Protein AF-A0A923L0L1-F1 (afdb_monomer_lite)

Radius of gyration: 36.41 Å; chains: 1; bounding box: 102×71×125 Å

Foldseek 3Di:
DPPVVVVVVVVVVVVVVVVVVVVVVVVVVVVVVVVVVVVVVVVVVVVVVVPCVVVQVVVLLLCFLLLQQVFDWDQFPVRGDLVSLLSSLVVLLVPVHDQVPFDADPVRFTWAAPVSSLVSSCSAANNPDDRDDAWDDDPNWTFHQDPVRNTTGTHPPDDRGQFGWGFPDWDDDPFKIKTKTFTWGQQDDQDPVRHRDRDTDFRPFIKIFMWGDDPPDTHTTTIGGDPDDGPPVPDPPDDDDPPDDPPPPVVVVVVVVVVVVVPPDDDDDDDDDDDDDD

Secondary structure (DSSP, 8-state):
--HHHHHHHHHHHHHHHHHHHHHHHHHHHHHHHHHHHHHHHHHHHHHHHS-THHHHHHHHHHHHHHHTT-PPPBSSGGGS-HHHHHHHHHHHHHHHS-GGGS-B-TT--EEEEHHHHHHHHHHHH-TT-------EEETTEEEEEETTTTEEEE-------S-EEEEEEEEE-SSEEEEEEEEEPP---B-TTSPBP-PPPPPSEEEEEEEEEETTEEEEEEEEE-S------TTS-SS-PPP-----HHHHHHHHHHHHHHHS--------PPP---

Organism: NCBI:txid2763016

pLDDT: mean 77.23, std 18.91, range [32.97, 96.38]

Structure (mmCIF, N/CA/C/O backbone):
data_AF-A0A923L0L1-F1
#
_entry.id   AF-A0A923L0L1-F1
#
loop_
_atom_site.group_PDB
_atom_site.id
_atom_site.type_symbol
_atom_site.label_atom_id
_atom_site.label_alt_id
_atom_site.label_comp_id
_atom_site.label_asym_id
_atom_site.label_entity_id
_atom_site.label_seq_id
_atom_site.pdbx_PDB_ins_code
_atom_site.Cartn_x
_atom_site.Cartn_y
_atom_site.Cartn_z
_atom_site.occupancy
_atom_site.B_iso_or_equiv
_atom_site.auth_seq_id
_atom_site.auth_comp_id
_atom_site.auth_asym_id
_atom_site.auth_atom_id
_atom_site.pdbx_PDB_model_num
ATOM 1 N N . MET A 1 1 ? -32.810 -24.878 86.919 1.00 53.81 1 MET A N 1
ATOM 2 C CA . MET A 1 1 ? -31.993 -24.683 85.691 1.00 53.81 1 MET A CA 1
ATOM 3 C C . MET A 1 1 ? -32.791 -24.137 84.483 1.00 53.81 1 MET A C 1
ATOM 5 O O . MET A 1 1 ? -32.445 -24.435 83.345 1.00 53.81 1 MET A O 1
ATOM 9 N N . ALA A 1 2 ? -33.827 -23.307 84.675 1.00 55.19 2 ALA A N 1
ATOM 10 C CA . ALA A 1 2 ? -34.680 -22.835 83.567 1.00 55.19 2 ALA A CA 1
ATOM 11 C C . ALA A 1 2 ? -34.199 -21.515 82.919 1.00 55.19 2 ALA A C 1
ATOM 13 O O . ALA A 1 2 ? -34.364 -21.315 81.720 1.00 55.19 2 ALA A O 1
ATOM 14 N N . TYR A 1 3 ? -33.506 -20.659 83.677 1.00 51.34 3 TYR A N 1
ATOM 15 C CA . TYR A 1 3 ? -33.126 -19.306 83.241 1.00 51.34 3 TYR A CA 1
ATOM 16 C C . TYR A 1 3 ? -32.032 -19.269 82.145 1.00 51.34 3 TYR A C 1
ATOM 18 O O . TYR A 1 3 ? -32.001 -18.384 81.295 1.00 51.34 3 TYR A O 1
ATOM 26 N N . LYS A 1 4 ? -31.152 -20.283 82.089 1.00 53.09 4 LYS A N 1
ATOM 27 C CA . LYS A 1 4 ? -30.090 -20.403 81.062 1.00 53.09 4 LYS A CA 1
ATOM 28 C C . LYS A 1 4 ? -30.575 -20.949 79.708 1.00 53.09 4 LYS A C 1
ATOM 30 O O . LYS A 1 4 ? -29.833 -20.860 78.733 1.00 53.09 4 LYS A O 1
ATOM 35 N N . ARG A 1 5 ? -31.776 -21.545 79.631 1.00 52.97 5 ARG A N 1
ATOM 36 C CA . ARG A 1 5 ? -32.326 -22.090 78.372 1.00 52.97 5 ARG A CA 1
ATOM 37 C C . ARG A 1 5 ? -32.999 -21.006 77.525 1.00 52.97 5 ARG A C 1
ATOM 39 O O . ARG A 1 5 ? -32.753 -20.966 76.322 1.00 52.97 5 ARG A O 1
ATOM 46 N N . GLN A 1 6 ? -33.713 -20.069 78.153 1.00 53.16 6 GLN A N 1
ATOM 47 C CA . GLN A 1 6 ? -34.378 -18.967 77.442 1.00 53.16 6 GLN A CA 1
ATOM 48 C C . GLN A 1 6 ? -33.389 -18.059 76.685 1.00 53.16 6 GLN A C 1
ATOM 50 O O . GLN A 1 6 ? -33.630 -17.697 75.536 1.00 53.16 6 GLN A O 1
ATOM 55 N N . THR A 1 7 ? -32.205 -17.804 77.250 1.00 59.97 7 THR A N 1
ATOM 56 C CA . THR A 1 7 ? -31.154 -17.000 76.595 1.00 59.97 7 THR A CA 1
ATOM 57 C C . THR A 1 7 ? -30.467 -17.697 75.412 1.00 59.97 7 THR A C 1
ATOM 59 O O . THR A 1 7 ? -29.896 -17.020 74.554 1.00 59.97 7 THR A O 1
ATOM 62 N N . LYS A 1 8 ? -30.500 -19.036 75.324 1.00 59.69 8 LYS A N 1
ATOM 63 C CA . LYS A 1 8 ? -29.995 -19.784 74.155 1.00 59.69 8 LYS A CA 1
ATOM 64 C C . LYS A 1 8 ? -31.009 -19.791 73.009 1.00 59.69 8 LYS A C 1
ATOM 66 O O . LYS A 1 8 ? -30.617 -19.551 71.868 1.00 59.69 8 LYS A O 1
ATOM 71 N N . GLU A 1 9 ? -32.292 -19.988 73.305 1.00 60.91 9 GLU A N 1
ATOM 72 C CA . GLU A 1 9 ? -33.358 -19.986 72.292 1.00 60.91 9 GLU A CA 1
ATOM 73 C C . GLU A 1 9 ? -33.567 -18.604 71.650 1.00 60.91 9 GLU A C 1
ATOM 75 O O . GLU A 1 9 ? -33.742 -18.509 70.432 1.00 60.91 9 GLU A O 1
ATOM 80 N N . GLU A 1 10 ? -33.462 -17.512 72.415 1.00 61.06 10 GLU A N 1
ATOM 81 C CA . GLU A 1 10 ? -33.483 -16.152 71.852 1.00 61.06 10 GLU A CA 1
ATOM 82 C C . GLU A 1 10 ? -32.273 -15.868 70.952 1.00 61.06 10 GLU A C 1
ATOM 84 O O . GLU A 1 10 ? -32.424 -15.310 69.860 1.00 61.06 10 GLU A O 1
ATOM 89 N N . LYS A 1 11 ? -31.071 -16.307 71.357 1.00 58.91 11 LYS A N 1
ATOM 90 C CA . LYS A 1 11 ? -29.849 -16.169 70.546 1.00 58.91 11 LYS A CA 1
ATOM 91 C C . LYS A 1 11 ? -29.932 -16.952 69.236 1.00 58.91 11 LYS A C 1
ATOM 93 O O . LYS A 1 11 ? -29.429 -16.476 68.218 1.00 58.91 11 LYS A O 1
ATOM 98 N N . GLU A 1 12 ? -30.589 -18.109 69.217 1.00 64.06 12 GLU A N 1
ATOM 99 C CA . GLU A 1 12 ? -30.813 -18.885 67.993 1.00 64.06 12 GLU A CA 1
ATOM 100 C C . GLU A 1 12 ? -31.851 -18.254 67.059 1.00 64.06 12 GLU A C 1
ATOM 102 O O . GLU A 1 12 ? -31.639 -18.222 65.844 1.00 64.06 12 GLU A O 1
ATOM 107 N N . ARG A 1 13 ? -32.940 -17.688 67.595 1.00 62.12 13 ARG A N 1
ATOM 108 C CA . ARG A 1 13 ? -33.930 -16.938 66.800 1.00 62.12 13 ARG A CA 1
ATOM 109 C C . ARG A 1 13 ? -33.321 -15.671 66.191 1.00 62.12 13 ARG A C 1
ATOM 111 O O . ARG A 1 13 ? -33.516 -15.407 65.001 1.00 62.12 13 ARG A O 1
ATOM 118 N N . MET A 1 14 ? -32.510 -14.942 66.960 1.00 62.44 14 MET A N 1
ATOM 119 C CA . MET A 1 14 ? -31.739 -13.785 66.484 1.00 62.44 14 MET A CA 1
ATOM 120 C C . MET A 1 14 ? -30.681 -14.176 65.442 1.00 62.44 14 MET A C 1
ATOM 122 O O . MET A 1 14 ? -30.552 -13.497 64.422 1.00 62.44 14 MET A O 1
ATOM 126 N N . ARG A 1 15 ? -29.973 -15.304 65.621 1.00 63.75 15 ARG A N 1
ATOM 127 C CA . ARG A 1 15 ? -29.029 -15.843 64.619 1.00 63.75 15 ARG A CA 1
ATOM 128 C C . ARG A 1 15 ? -29.711 -16.199 63.302 1.00 63.75 15 ARG A C 1
ATOM 130 O O . ARG A 1 15 ? -29.133 -15.942 62.251 1.00 63.75 15 ARG A O 1
ATOM 137 N N . ARG A 1 16 ? -30.929 -16.755 63.329 1.00 68.44 16 ARG A N 1
ATOM 138 C CA . ARG A 1 16 ? -31.699 -17.066 62.108 1.00 68.44 16 ARG A CA 1
ATOM 139 C C . ARG A 1 16 ? -32.134 -15.797 61.368 1.00 68.44 16 ARG A C 1
ATOM 141 O O . ARG A 1 16 ? -32.053 -15.768 60.144 1.00 68.44 16 ARG A O 1
ATOM 148 N N . ARG A 1 17 ? -32.522 -14.735 62.086 1.00 70.38 17 ARG A N 1
ATOM 149 C CA . ARG A 1 17 ? -32.841 -13.421 61.488 1.00 70.38 17 ARG A CA 1
ATOM 150 C C . ARG A 1 17 ? -31.601 -12.738 60.900 1.00 70.38 17 ARG A C 1
ATOM 152 O O . ARG A 1 17 ? -31.634 -12.346 59.739 1.00 70.38 17 ARG A O 1
ATOM 159 N N . ARG A 1 18 ? -30.482 -12.704 61.636 1.00 69.06 18 ARG A N 1
ATOM 160 C CA . ARG A 1 18 ? -29.198 -12.171 61.136 1.00 69.06 18 ARG A CA 1
ATOM 161 C C . ARG A 1 18 ? -28.638 -12.967 59.958 1.00 69.06 18 ARG A C 1
ATOM 163 O O . ARG A 1 18 ? -28.111 -12.362 59.035 1.00 69.06 18 ARG A O 1
ATOM 170 N N . ARG A 1 19 ? -28.784 -14.300 59.937 1.00 73.44 19 ARG A N 1
ATOM 171 C CA . ARG A 1 19 ? -28.400 -15.126 58.775 1.00 73.44 19 ARG A CA 1
ATOM 172 C C . ARG A 1 19 ? -29.192 -14.752 57.528 1.00 73.44 19 ARG A C 1
ATOM 174 O O . ARG A 1 19 ? -28.594 -14.642 56.471 1.00 73.44 19 ARG A O 1
ATOM 181 N N . ARG A 1 20 ? -30.505 -14.527 57.647 1.00 80.56 20 ARG A N 1
ATOM 182 C CA . ARG A 1 20 ? -31.347 -14.096 56.516 1.00 80.56 20 ARG A CA 1
ATOM 183 C C . ARG A 1 20 ? -30.972 -12.696 56.020 1.00 80.56 20 ARG A C 1
ATOM 185 O O . ARG A 1 20 ? -30.934 -12.484 54.818 1.00 80.56 20 ARG A O 1
ATOM 192 N N . GLN A 1 21 ? -30.639 -11.778 56.928 1.00 78.12 21 GLN A N 1
ATOM 193 C CA . GLN A 1 21 ? -30.159 -10.436 56.572 1.00 78.12 21 GLN A CA 1
ATOM 194 C C . GLN A 1 21 ? -28.784 -10.468 55.888 1.00 78.12 21 GLN A C 1
ATOM 196 O O . GLN A 1 21 ? -28.589 -9.788 54.888 1.00 78.12 21 GLN A O 1
ATOM 201 N N . LEU A 1 22 ? -27.859 -11.303 56.372 1.00 82.12 22 LEU A N 1
ATOM 202 C CA . LEU A 1 22 ? -26.552 -11.515 55.739 1.00 82.12 22 LEU A CA 1
ATOM 203 C C . LEU A 1 22 ? -26.677 -12.181 54.365 1.00 82.12 22 LEU A C 1
ATOM 205 O O . LEU A 1 22 ? -25.993 -11.774 53.436 1.00 82.12 22 LEU A O 1
ATOM 209 N N . LEU A 1 23 ? -27.569 -13.166 54.225 1.00 84.12 23 LEU A N 1
ATOM 210 C CA . LEU A 1 23 ? -27.860 -13.816 52.943 1.00 84.12 23 LEU A CA 1
ATOM 211 C C . LEU A 1 23 ? -28.462 -12.833 51.930 1.00 84.12 23 LEU A C 1
ATOM 213 O O . LEU A 1 23 ? -28.027 -12.811 50.784 1.00 84.12 23 LEU A O 1
ATOM 217 N N . GLY A 1 24 ? -29.411 -11.992 52.350 1.00 86.50 24 GLY A N 1
ATOM 218 C CA . GLY A 1 24 ? -29.977 -10.948 51.490 1.00 86.50 24 GLY A CA 1
ATOM 219 C C . GLY A 1 24 ? -28.942 -9.895 51.089 1.00 86.50 24 GLY A C 1
ATOM 220 O O . GLY A 1 24 ? -28.852 -9.541 49.919 1.00 86.50 24 GLY A O 1
ATOM 221 N N . GLY A 1 25 ? -28.103 -9.453 52.032 1.00 88.69 25 GLY A N 1
ATOM 222 C CA . GLY A 1 25 ? -27.003 -8.529 51.745 1.00 88.69 25 GLY A CA 1
ATOM 223 C C . GLY A 1 25 ? -25.981 -9.114 50.768 1.00 88.69 25 GLY A C 1
ATOM 224 O O . GLY A 1 25 ? -25.593 -8.442 49.817 1.00 88.69 25 GLY A O 1
ATOM 225 N N . ALA A 1 26 ? -25.604 -10.383 50.948 1.00 87.56 26 ALA A N 1
ATOM 226 C CA . ALA A 1 26 ? -24.712 -11.086 50.029 1.00 87.56 26 ALA A CA 1
ATOM 227 C C . ALA A 1 26 ? -25.309 -11.189 48.618 1.00 87.56 26 ALA A C 1
ATOM 229 O O . ALA A 1 26 ? -24.597 -10.960 47.645 1.00 87.56 26 ALA A O 1
ATOM 230 N N . LEU A 1 27 ? -26.615 -11.463 48.500 1.00 89.38 27 LEU A N 1
ATOM 231 C CA . LEU A 1 27 ? -27.310 -11.495 47.213 1.00 89.38 27 LEU A CA 1
ATOM 232 C C . LEU A 1 27 ? -27.302 -10.123 46.523 1.00 89.38 27 LEU A C 1
ATOM 234 O O . LEU A 1 27 ? -27.004 -10.050 45.335 1.00 89.38 27 LEU A O 1
ATOM 238 N N . CYS A 1 28 ? -27.566 -9.038 47.258 1.00 88.69 28 CYS A N 1
ATOM 239 C CA . CYS A 1 28 ? -27.500 -7.682 46.706 1.00 88.69 28 CYS A CA 1
ATOM 240 C C . CYS A 1 28 ? -26.099 -7.346 46.178 1.00 88.69 28 CYS A C 1
ATOM 242 O O . CYS A 1 28 ? -25.975 -6.811 45.080 1.00 88.69 28 CYS A O 1
ATOM 244 N N . VAL A 1 29 ? -25.043 -7.700 46.918 1.00 92.06 29 VAL A N 1
ATOM 245 C CA . VAL A 1 29 ? -23.655 -7.501 46.465 1.00 92.06 29 VAL A CA 1
ATOM 246 C C . VAL A 1 29 ? -23.372 -8.306 45.195 1.00 92.06 29 VAL A C 1
ATOM 248 O O . VAL A 1 29 ? -22.775 -7.780 44.260 1.00 92.06 29 VAL A O 1
ATOM 251 N N . LEU A 1 30 ? -23.841 -9.553 45.124 1.00 91.75 30 LEU A N 1
ATOM 252 C CA . LEU A 1 30 ? -23.660 -10.419 43.956 1.00 91.75 30 LEU A CA 1
ATOM 253 C C . LEU A 1 30 ? -24.373 -9.857 42.713 1.00 91.75 30 LEU A C 1
ATOM 255 O O . LEU A 1 30 ? -23.796 -9.854 41.629 1.00 91.75 30 LEU A O 1
ATOM 259 N N . ILE A 1 31 ? -25.582 -9.311 42.875 1.00 92.69 31 ILE A N 1
ATOM 260 C CA . ILE A 1 31 ? -26.323 -8.635 41.797 1.00 92.69 31 ILE A CA 1
ATOM 261 C C . ILE A 1 31 ? -25.567 -7.398 41.306 1.00 92.69 31 ILE A C 1
ATOM 263 O O . ILE A 1 31 ? -25.437 -7.205 40.100 1.00 92.69 31 ILE A O 1
ATOM 267 N N . VAL A 1 32 ? -25.035 -6.578 42.218 1.00 93.31 32 VAL A N 1
ATOM 268 C CA . VAL A 1 32 ? -24.260 -5.382 41.852 1.00 93.31 32 VAL A CA 1
ATOM 269 C C . VAL A 1 32 ? -22.986 -5.767 41.101 1.00 93.31 32 VAL A C 1
ATOM 271 O O . VAL A 1 32 ? -22.705 -5.196 40.050 1.00 93.31 32 VAL A O 1
ATOM 274 N N . LEU A 1 33 ? -22.247 -6.772 41.578 1.00 88.69 33 LEU A N 1
ATOM 275 C CA . LEU A 1 33 ? -21.058 -7.282 40.887 1.00 88.69 33 LEU A CA 1
ATOM 276 C C . LEU A 1 33 ? -21.403 -7.850 39.502 1.00 88.69 33 LEU A C 1
ATOM 278 O O . LEU A 1 33 ? -20.692 -7.579 38.535 1.00 88.69 33 LEU A O 1
ATOM 282 N N . GLY A 1 34 ? -22.519 -8.577 39.386 1.00 86.75 34 GLY A N 1
ATOM 283 C CA . GLY A 1 34 ? -23.030 -9.073 38.108 1.00 86.75 34 GLY A CA 1
ATOM 284 C C . GLY A 1 34 ? -23.389 -7.943 37.139 1.00 86.75 34 GLY A C 1
ATOM 285 O O . GLY A 1 34 ? -22.995 -7.985 35.977 1.00 86.75 34 GLY A O 1
ATOM 286 N N . ALA A 1 35 ? -24.062 -6.895 37.619 1.00 87.94 35 ALA A N 1
ATOM 287 C CA . ALA A 1 35 ? -24.420 -5.729 36.815 1.00 87.94 35 ALA A CA 1
ATOM 288 C C . ALA A 1 35 ? -23.182 -4.952 36.335 1.00 87.94 35 ALA A C 1
ATOM 290 O O . ALA A 1 35 ? -23.086 -4.620 35.156 1.00 87.94 35 ALA A O 1
ATOM 291 N N . VAL A 1 36 ? -22.196 -4.721 37.210 1.00 86.25 36 VAL A N 1
ATOM 292 C CA . VAL A 1 36 ? -20.923 -4.069 36.844 1.00 86.25 36 VAL A CA 1
ATOM 293 C C . VAL A 1 36 ? -20.158 -4.902 35.813 1.00 86.25 36 VAL A C 1
ATOM 295 O O . VAL A 1 36 ? -19.604 -4.356 34.856 1.00 86.25 36 VAL A O 1
ATOM 298 N N . SER A 1 37 ? -20.158 -6.229 35.955 1.00 84.69 37 SER A N 1
ATOM 299 C CA . SER A 1 37 ? -19.544 -7.123 34.972 1.00 84.69 37 SER A CA 1
ATOM 300 C C . SER A 1 37 ? -20.260 -7.072 33.619 1.00 84.69 37 SER A C 1
ATOM 302 O O . SER A 1 37 ? -19.590 -7.076 32.590 1.00 84.69 37 SER A O 1
ATOM 304 N N . LEU A 1 38 ? -21.592 -6.978 33.602 1.00 84.81 38 LEU A N 1
ATOM 305 C CA . LEU A 1 38 ? -22.373 -6.879 32.367 1.00 84.81 38 LEU A CA 1
ATOM 306 C C . LEU A 1 38 ? -22.140 -5.543 31.649 1.00 84.81 38 LEU A C 1
ATOM 308 O O . LEU A 1 38 ? -21.948 -5.522 30.437 1.00 84.81 38 LEU A O 1
ATOM 312 N N . ILE A 1 39 ? -22.099 -4.437 32.398 1.00 82.81 39 ILE A N 1
ATOM 313 C CA . ILE A 1 39 ? -21.830 -3.099 31.855 1.00 82.81 39 ILE A CA 1
ATOM 314 C C . ILE A 1 39 ? -20.404 -3.029 31.303 1.00 82.81 39 ILE A C 1
ATOM 316 O O . ILE A 1 39 ? -20.200 -2.589 30.177 1.00 82.81 39 ILE A O 1
ATOM 320 N N . SER A 1 40 ? -19.412 -3.503 32.059 1.00 73.94 40 SER A N 1
ATOM 321 C CA . SER A 1 40 ? -18.014 -3.500 31.606 1.00 73.94 40 SER A CA 1
ATOM 322 C C . SER A 1 40 ? -17.773 -4.427 30.410 1.00 73.94 40 SER A C 1
ATOM 324 O O . SER A 1 40 ? -17.000 -4.075 29.519 1.00 73.94 40 SER A O 1
ATOM 326 N N . ALA A 1 41 ? -18.458 -5.574 30.339 1.00 75.38 41 ALA A N 1
ATOM 327 C CA . ALA A 1 41 ? -18.447 -6.433 29.159 1.00 75.38 41 ALA A CA 1
ATOM 328 C C . ALA A 1 41 ? -19.122 -5.749 27.959 1.00 75.38 41 ALA A C 1
ATOM 330 O O . ALA A 1 41 ? -18.553 -5.754 26.870 1.00 75.38 41 ALA A O 1
ATOM 331 N N . GLY A 1 42 ? -20.272 -5.099 28.168 1.00 70.50 42 GLY A N 1
ATOM 332 C CA . GLY A 1 42 ? -20.975 -4.334 27.139 1.00 70.50 42 GLY A CA 1
ATOM 333 C C . GLY A 1 42 ? -20.104 -3.228 26.544 1.00 70.50 42 GLY A C 1
ATOM 334 O O . GLY A 1 42 ? -19.927 -3.192 25.333 1.00 70.50 42 GLY A O 1
ATOM 335 N N . VAL A 1 43 ? -19.478 -2.403 27.391 1.00 69.94 43 VAL A N 1
ATOM 336 C CA . VAL A 1 43 ? -18.588 -1.304 26.972 1.00 69.94 43 VAL A CA 1
ATOM 337 C C . VAL A 1 43 ? -17.339 -1.814 26.243 1.00 69.94 43 VAL A C 1
ATOM 339 O O . VAL A 1 43 ? -16.913 -1.200 25.270 1.00 69.94 43 VAL A O 1
ATOM 342 N N . ARG A 1 44 ? -16.755 -2.952 26.649 1.00 61.56 44 ARG A N 1
ATOM 343 C CA . ARG A 1 44 ? -15.624 -3.556 25.913 1.00 61.56 44 ARG A CA 1
ATOM 344 C C . ARG A 1 44 ? -16.021 -4.073 24.534 1.00 61.56 44 ARG A C 1
ATOM 346 O O . ARG A 1 44 ? -15.199 -4.028 23.624 1.00 61.56 44 ARG A O 1
ATOM 353 N N . VAL A 1 45 ? -17.239 -4.590 24.382 1.00 63.09 45 VAL A N 1
ATOM 354 C CA . VAL A 1 45 ? -17.741 -5.073 23.088 1.00 63.09 45 VAL A CA 1
ATOM 355 C C . VAL A 1 45 ? -17.994 -3.901 22.145 1.00 63.09 45 VAL A C 1
ATOM 357 O O . VAL A 1 45 ? -17.563 -3.965 20.998 1.00 63.09 45 VAL A O 1
ATOM 360 N N . THR A 1 46 ? -18.600 -2.808 22.620 1.00 59.91 46 THR A N 1
ATOM 361 C CA . THR A 1 46 ? -18.750 -1.595 21.802 1.00 59.91 46 THR A CA 1
ATOM 362 C C . THR A 1 46 ? -17.407 -0.954 21.480 1.00 59.91 46 THR A C 1
ATOM 364 O O . THR A 1 46 ? -17.192 -0.602 20.329 1.00 59.91 46 THR A O 1
ATOM 367 N N . ALA A 1 47 ? -16.470 -0.868 22.429 1.00 57.88 47 ALA A N 1
ATOM 368 C CA . ALA A 1 47 ? -15.134 -0.329 22.163 1.00 57.88 47 ALA A CA 1
ATOM 369 C C . ALA A 1 47 ? -14.372 -1.139 21.098 1.00 57.88 47 ALA A C 1
ATOM 371 O O . ALA A 1 47 ? -13.750 -0.550 20.227 1.00 57.88 47 ALA A O 1
ATOM 372 N N . LYS A 1 48 ? -14.479 -2.476 21.107 1.00 55.25 48 LYS A N 1
ATOM 373 C CA . LYS A 1 48 ? -13.879 -3.333 20.068 1.00 55.25 48 LYS A CA 1
ATOM 374 C C . LYS A 1 48 ? -14.514 -3.183 18.687 1.00 55.25 48 LYS A C 1
ATOM 376 O O . LYS A 1 48 ? -13.849 -3.485 17.707 1.00 55.25 48 LYS A O 1
ATOM 381 N N . LEU A 1 49 ? -15.777 -2.767 18.603 1.00 55.34 49 LEU A N 1
ATOM 382 C CA . LEU A 1 49 ? -16.439 -2.503 17.322 1.00 55.34 49 LEU A CA 1
ATOM 383 C C . LEU A 1 49 ? -16.024 -1.164 16.695 1.00 55.34 49 LEU A C 1
ATOM 385 O O . LEU A 1 49 ? -16.285 -0.964 15.518 1.00 55.34 49 LEU A O 1
ATOM 389 N N . PHE A 1 50 ? -15.426 -0.262 17.477 1.00 56.34 50 PHE A N 1
ATOM 390 C CA . PHE A 1 50 ? -14.903 1.028 17.012 1.00 56.34 50 PHE A CA 1
ATOM 391 C C . PHE A 1 50 ? -13.368 1.069 16.982 1.00 56.34 50 PHE A C 1
ATOM 393 O O . PHE A 1 50 ? -12.788 2.100 16.642 1.00 56.34 50 PHE A O 1
ATOM 400 N N . ASP A 1 51 ? -12.703 -0.027 17.355 1.00 64.50 51 ASP A N 1
ATOM 401 C CA . ASP A 1 51 ? -11.248 -0.143 17.308 1.00 64.50 51 ASP A CA 1
ATOM 402 C C . ASP A 1 51 ? -10.807 -0.572 15.904 1.00 64.50 51 ASP A C 1
ATOM 404 O O . ASP A 1 51 ? -10.321 -1.681 15.678 1.00 64.50 51 ASP A O 1
ATOM 408 N N . ASP A 1 52 ? -11.001 0.337 14.948 1.00 77.06 52 ASP A N 1
ATOM 409 C CA . ASP A 1 52 ? -10.558 0.174 13.560 1.00 77.06 52 ASP A CA 1
ATOM 410 C C . ASP A 1 52 ? -9.029 0.305 13.436 1.00 77.06 52 ASP A C 1
ATOM 412 O O . ASP A 1 52 ? -8.494 0.199 12.338 1.00 77.06 52 ASP A O 1
ATOM 416 N N . THR A 1 53 ? -8.300 0.536 14.536 1.00 80.44 53 THR A N 1
ATOM 417 C CA . THR A 1 53 ? -6.851 0.799 14.543 1.00 80.44 53 THR A CA 1
ATOM 418 C C . THR A 1 53 ? -6.075 -0.292 13.809 1.00 80.44 53 THR A C 1
ATOM 420 O O . THR A 1 53 ? -5.262 0.003 12.942 1.00 80.44 53 THR A O 1
ATOM 423 N N . LYS A 1 54 ? -6.395 -1.564 14.073 1.00 85.50 54 LYS A N 1
ATOM 424 C CA . LYS A 1 54 ? -5.734 -2.693 13.401 1.00 85.50 54 LYS A CA 1
ATOM 425 C C . LYS A 1 54 ? -6.080 -2.793 11.921 1.00 85.50 54 LYS A C 1
ATOM 427 O O . LYS A 1 54 ? -5.232 -3.171 11.125 1.00 85.50 54 LYS A O 1
ATOM 432 N N . GLU A 1 55 ? -7.329 -2.504 11.560 1.00 89.25 55 GLU A N 1
ATOM 433 C CA . GLU A 1 55 ? -7.761 -2.537 10.160 1.00 89.25 55 GLU A CA 1
ATOM 434 C C . GLU A 1 55 ? -7.088 -1.398 9.380 1.00 89.25 55 GLU A C 1
ATOM 436 O O . GLU A 1 55 ? -6.590 -1.608 8.278 1.00 89.25 55 GLU A O 1
ATOM 441 N N . LYS A 1 56 ? -6.980 -0.213 9.989 1.00 91.12 56 LYS A N 1
ATOM 442 C CA . LYS A 1 56 ? -6.241 0.929 9.446 1.00 91.12 56 LYS A CA 1
ATOM 443 C C . LYS A 1 56 ? -4.775 0.598 9.211 1.00 91.12 56 LYS A C 1
ATOM 445 O O . LYS A 1 56 ? -4.333 0.743 8.082 1.00 91.12 56 LYS A O 1
ATOM 450 N N . GLU A 1 57 ? -4.066 0.078 10.213 1.00 91.38 57 GLU A N 1
ATOM 451 C CA . GLU A 1 57 ? -2.657 -0.331 10.079 1.00 91.38 57 GLU A CA 1
ATOM 452 C C . GLU A 1 57 ? -2.458 -1.365 8.956 1.00 91.38 57 GLU A C 1
ATOM 454 O O . GLU A 1 57 ? -1.498 -1.293 8.189 1.00 91.38 57 GLU A O 1
ATOM 459 N N . GLN A 1 58 ? -3.383 -2.325 8.822 1.00 91.06 58 GLN A N 1
ATOM 460 C CA . GLN A 1 58 ? -3.344 -3.309 7.737 1.00 91.06 58 GLN A CA 1
ATOM 461 C C . GLN A 1 58 ? -3.455 -2.649 6.361 1.00 91.06 58 GLN A C 1
ATOM 463 O O . GLN A 1 58 ? -2.689 -2.991 5.461 1.00 91.06 58 GLN A O 1
ATOM 468 N N . TYR A 1 59 ? -4.380 -1.703 6.195 1.00 93.31 59 TYR A N 1
ATOM 469 C CA . TYR A 1 59 ? -4.544 -0.988 4.933 1.00 93.31 59 TYR A CA 1
ATOM 470 C C . TYR A 1 59 ? -3.455 0.054 4.681 1.00 93.31 59 TYR A C 1
ATOM 472 O O . TYR A 1 59 ? -3.106 0.263 3.527 1.00 93.31 59 TYR A O 1
ATOM 480 N N . GLU A 1 60 ? -2.876 0.664 5.715 1.00 93.31 60 GLU A N 1
ATOM 481 C CA . GLU A 1 60 ? -1.682 1.505 5.586 1.00 93.31 60 GLU A CA 1
ATOM 482 C C . GLU A 1 60 ? -0.523 0.684 5.029 1.00 93.31 60 GLU A C 1
ATOM 484 O O . GLU A 1 60 ? 0.098 1.092 4.055 1.00 93.31 60 GLU A O 1
ATOM 489 N N . ARG A 1 61 ? -0.283 -0.517 5.566 1.00 91.75 61 ARG A N 1
ATOM 490 C CA . ARG A 1 61 ? 0.747 -1.411 5.031 1.00 91.75 61 ARG A CA 1
ATOM 491 C C . ARG A 1 61 ? 0.445 -1.847 3.597 1.00 91.75 61 ARG A C 1
ATOM 493 O O . ARG A 1 61 ? 1.338 -1.792 2.762 1.00 91.75 61 ARG A O 1
ATOM 500 N N . LEU A 1 62 ? -0.795 -2.256 3.322 1.00 92.44 62 LEU A N 1
ATOM 501 C CA . LEU A 1 62 ? -1.210 -2.722 1.994 1.00 92.44 62 LEU A CA 1
ATOM 502 C C . LEU A 1 62 ? -1.121 -1.614 0.936 1.00 92.44 62 LEU A C 1
ATOM 504 O O . LEU A 1 62 ? -0.797 -1.886 -0.211 1.00 92.44 62 LEU A O 1
ATOM 508 N N . LEU A 1 63 ? -1.428 -0.368 1.306 1.00 93.81 63 LEU A N 1
ATOM 509 C CA . LEU A 1 63 ? -1.426 0.774 0.392 1.00 93.81 63 LEU A CA 1
ATOM 510 C C . LEU A 1 63 ? -0.078 1.503 0.343 1.00 93.81 63 LEU A C 1
ATOM 512 O O . LEU A 1 63 ? 0.083 2.406 -0.474 1.00 93.81 63 LEU A O 1
ATOM 516 N N . ALA A 1 64 ? 0.904 1.123 1.164 1.00 91.88 64 ALA A N 1
ATOM 517 C CA . ALA A 1 64 ? 2.220 1.758 1.176 1.00 91.88 64 ALA A CA 1
ATOM 518 C C . ALA A 1 64 ? 2.920 1.767 -0.195 1.00 91.88 64 ALA A C 1
ATOM 520 O O . ALA A 1 64 ? 3.376 2.845 -0.589 1.00 91.88 64 ALA A O 1
ATOM 521 N N . PRO A 1 65 ? 2.965 0.657 -0.964 1.00 91.38 65 PRO A N 1
ATOM 522 C CA . PRO A 1 65 ? 3.688 0.646 -2.231 1.00 91.38 65 PRO A CA 1
ATOM 523 C C . PRO A 1 65 ? 3.012 1.472 -3.318 1.00 91.38 65 PRO A C 1
ATOM 525 O O . PRO A 1 65 ? 3.701 1.990 -4.185 1.00 91.38 65 PRO A O 1
ATOM 528 N N . ILE A 1 66 ? 1.684 1.613 -3.282 1.00 92.75 66 ILE A N 1
ATOM 529 C CA . ILE A 1 66 ? 0.967 2.443 -4.253 1.00 92.75 66 ILE A CA 1
ATOM 530 C C . ILE A 1 66 ? 1.020 3.919 -3.851 1.00 92.75 66 ILE A C 1
ATOM 532 O O . ILE A 1 66 ? 1.292 4.767 -4.688 1.00 92.75 66 ILE A O 1
ATOM 536 N N . VAL A 1 67 ? 0.863 4.250 -2.565 1.00 92.50 67 VAL A N 1
ATOM 537 C CA . VAL A 1 67 ? 0.880 5.643 -2.079 1.00 92.50 67 VAL A CA 1
ATOM 538 C C . VAL A 1 67 ? 2.222 6.322 -2.309 1.00 92.50 67 VAL A C 1
ATOM 540 O O . VAL A 1 67 ? 2.261 7.498 -2.667 1.00 92.50 67 VAL A O 1
ATOM 543 N N . MET A 1 68 ? 3.327 5.599 -2.152 1.00 89.38 68 MET A N 1
ATOM 544 C CA . MET A 1 68 ? 4.651 6.182 -2.364 1.00 89.38 68 MET A CA 1
ATOM 545 C C . MET A 1 68 ? 4.935 6.576 -3.821 1.00 89.38 68 MET A C 1
ATOM 547 O O . MET A 1 68 ? 5.829 7.390 -4.044 1.00 89.38 68 MET A O 1
ATOM 551 N N . LEU A 1 69 ? 4.193 6.017 -4.786 1.00 89.88 69 LEU A N 1
ATOM 552 C CA . LEU A 1 69 ? 4.314 6.347 -6.209 1.00 89.88 69 LEU A CA 1
ATOM 553 C C . LEU A 1 69 ? 3.517 7.599 -6.597 1.00 89.88 69 LEU A C 1
ATOM 555 O O . LEU A 1 69 ? 3.667 8.068 -7.719 1.00 89.88 69 LEU A O 1
ATOM 559 N N . ASP A 1 70 ? 2.691 8.125 -5.685 1.00 90.12 70 ASP A N 1
ATOM 560 C CA . ASP A 1 70 ? 1.747 9.223 -5.931 1.00 90.12 70 ASP A CA 1
ATOM 561 C C . ASP A 1 70 ? 0.934 9.056 -7.232 1.00 90.12 70 ASP A C 1
ATOM 563 O O . ASP A 1 70 ? 1.068 9.827 -8.185 1.00 90.12 70 ASP A O 1
ATOM 567 N N . PRO A 1 71 ? 0.117 7.995 -7.312 1.00 91.06 71 PRO A N 1
ATOM 568 C CA . PRO A 1 71 ? -0.593 7.632 -8.525 1.00 91.06 71 PRO A CA 1
ATOM 569 C C . PRO A 1 71 ? -1.674 8.648 -8.898 1.00 91.06 71 PRO A C 1
ATOM 571 O O . PRO A 1 71 ? -2.325 9.256 -8.045 1.00 91.06 71 PRO A O 1
ATOM 574 N N . VAL A 1 72 ? -1.953 8.745 -10.196 1.00 92.12 72 VAL A N 1
ATOM 575 C CA . VAL A 1 72 ? -3.108 9.495 -10.704 1.00 92.12 72 VAL A CA 1
ATOM 576 C C . VAL A 1 72 ? -4.391 8.682 -10.473 1.00 92.12 72 VAL A C 1
ATOM 578 O O . VAL A 1 72 ? -4.380 7.472 -10.699 1.00 92.12 72 VAL A O 1
ATOM 581 N N . PRO A 1 73 ? -5.507 9.305 -10.042 1.00 93.94 73 PRO A N 1
ATOM 582 C CA . PRO A 1 73 ? -6.818 8.657 -9.945 1.00 93.94 73 PRO A CA 1
ATOM 583 C C . PRO A 1 73 ? -7.226 7.868 -11.191 1.00 93.94 73 PRO A C 1
ATOM 585 O O . PRO A 1 73 ? -7.021 8.319 -12.316 1.00 93.94 73 PRO A O 1
ATOM 588 N N . PHE A 1 74 ? -7.867 6.721 -10.975 1.00 95.44 74 PHE A N 1
ATOM 589 C CA . PHE A 1 74 ? -8.348 5.830 -12.028 1.00 95.44 74 PHE A CA 1
ATOM 590 C C . PHE A 1 74 ? -9.683 5.187 -11.636 1.00 95.44 74 PHE A C 1
ATOM 592 O O . PHE A 1 74 ? -9.904 4.822 -10.478 1.00 95.44 74 PHE A O 1
ATOM 599 N N . ASP A 1 75 ? -10.568 5.009 -12.616 1.00 93.94 75 ASP A N 1
ATOM 600 C CA . ASP A 1 75 ? -11.914 4.457 -12.401 1.00 93.94 75 ASP A CA 1
ATOM 601 C C . ASP A 1 75 ? -11.932 2.921 -12.353 1.00 93.94 75 ASP A C 1
ATOM 603 O O . ASP A 1 75 ? -12.859 2.318 -11.811 1.00 93.94 75 ASP A O 1
ATOM 607 N N . SER A 1 76 ? -10.915 2.286 -12.935 1.00 93.69 76 SER A N 1
ATOM 608 C CA . SER A 1 76 ? -10.723 0.835 -12.968 1.00 93.69 76 SER A CA 1
ATOM 609 C C . SER A 1 76 ? -9.243 0.481 -13.149 1.00 93.69 76 SER A C 1
ATOM 611 O O . SER A 1 76 ? -8.473 1.301 -13.655 1.00 93.69 76 SER A O 1
ATOM 613 N N . LEU A 1 77 ? -8.852 -0.748 -12.804 1.00 92.75 77 LEU A N 1
ATOM 614 C CA . LEU A 1 77 ? -7.492 -1.251 -13.048 1.00 92.75 77 LEU A CA 1
ATOM 615 C C . LEU A 1 77 ? -7.114 -1.257 -14.541 1.00 92.75 77 LEU A C 1
ATOM 617 O O . LEU A 1 77 ? -5.961 -1.023 -14.878 1.00 92.75 77 LEU A O 1
ATOM 621 N N . GLU A 1 78 ? -8.084 -1.451 -15.440 1.00 91.62 78 GLU A N 1
ATOM 622 C CA . GLU A 1 78 ? -7.863 -1.420 -16.896 1.00 91.62 78 GLU A CA 1
ATOM 623 C C . GLU A 1 78 ? -7.491 -0.017 -17.400 1.00 91.62 78 GLU A C 1
ATOM 625 O O . GLU A 1 78 ? -6.741 0.135 -18.359 1.00 91.62 78 GLU A O 1
ATOM 630 N N . THR A 1 79 ? -8.021 1.019 -16.745 1.00 92.75 79 THR A N 1
ATOM 631 C CA . THR A 1 79 ? -7.737 2.428 -17.062 1.00 92.75 79 THR A CA 1
ATOM 632 C C . THR A 1 79 ? -6.541 2.992 -16.299 1.00 92.75 79 THR A C 1
ATOM 634 O O . THR A 1 79 ? -6.135 4.123 -16.561 1.00 92.75 79 THR A O 1
ATOM 637 N N . ALA A 1 80 ? -6.019 2.246 -15.325 1.00 93.69 80 ALA A N 1
ATOM 638 C CA . ALA A 1 80 ? -4.858 2.654 -14.553 1.00 93.69 80 ALA A CA 1
ATOM 639 C C . ALA A 1 80 ? -3.579 2.536 -15.394 1.00 93.69 80 ALA A C 1
ATOM 641 O O . ALA A 1 80 ? -3.505 1.762 -16.352 1.00 93.69 80 ALA A O 1
ATOM 642 N N . ASP A 1 81 ? -2.556 3.294 -15.005 1.00 93.62 81 ASP A N 1
ATOM 643 C CA . ASP A 1 81 ? -1.229 3.169 -15.597 1.00 93.62 81 ASP A CA 1
ATOM 644 C C . ASP A 1 81 ? -0.638 1.788 -15.264 1.00 93.62 81 ASP A C 1
ATOM 646 O O . ASP A 1 81 ? -0.407 1.450 -14.100 1.00 93.62 81 ASP A O 1
ATOM 650 N N . GLN A 1 82 ? -0.395 0.982 -16.299 1.00 93.62 82 GLN A N 1
ATOM 651 C CA . GLN A 1 82 ? 0.132 -0.373 -16.152 1.00 93.62 82 GLN A CA 1
ATOM 652 C C . GLN A 1 82 ? 1.548 -0.380 -15.568 1.00 93.62 82 GLN A C 1
ATOM 654 O O . GLN A 1 82 ? 1.869 -1.266 -14.774 1.00 93.62 82 GLN A O 1
ATOM 659 N N . ASN A 1 83 ? 2.363 0.637 -15.867 1.00 93.88 83 ASN A N 1
ATOM 660 C CA . ASN A 1 83 ? 3.708 0.765 -15.304 1.00 93.88 83 ASN A CA 1
ATOM 661 C C . ASN A 1 83 ? 3.623 0.999 -13.799 1.00 93.88 83 ASN A C 1
ATOM 663 O O . ASN A 1 83 ? 4.341 0.368 -13.033 1.00 93.88 83 ASN A O 1
ATOM 667 N N . MET A 1 84 ? 2.694 1.851 -13.365 1.00 92.75 84 MET A N 1
ATOM 668 C CA . MET A 1 84 ? 2.427 2.113 -11.952 1.00 92.75 84 MET A CA 1
ATOM 669 C C . MET A 1 84 ? 1.910 0.861 -11.228 1.00 92.75 84 MET A C 1
ATOM 671 O O . MET A 1 84 ? 2.356 0.582 -10.113 1.00 92.75 84 MET A O 1
ATOM 675 N N . LEU A 1 85 ? 1.001 0.082 -11.830 1.00 94.88 85 LEU A N 1
ATOM 676 C CA . LEU A 1 85 ? 0.509 -1.169 -11.232 1.00 94.88 85 LEU A CA 1
ATOM 677 C C . LEU A 1 85 ? 1.637 -2.194 -11.067 1.00 94.88 85 LEU A C 1
ATOM 679 O O . LEU A 1 85 ? 1.797 -2.788 -9.998 1.00 94.88 85 LEU A O 1
ATOM 683 N N . LEU A 1 86 ? 2.452 -2.363 -12.105 1.00 95.06 86 LEU A N 1
ATOM 684 C CA . LEU A 1 86 ? 3.589 -3.273 -12.103 1.00 95.06 86 LEU A CA 1
ATOM 685 C C . LEU A 1 86 ? 4.666 -2.828 -11.103 1.00 95.06 86 LEU A C 1
ATOM 687 O O . LEU A 1 86 ? 5.147 -3.627 -10.302 1.00 95.06 86 LEU A O 1
ATOM 691 N N . GLN A 1 87 ? 4.981 -1.534 -11.078 1.00 92.94 87 GLN A N 1
ATOM 692 C CA . GLN A 1 87 ? 5.902 -0.937 -10.118 1.00 92.94 87 GLN A CA 1
ATOM 693 C C . GLN A 1 87 ? 5.396 -1.098 -8.677 1.00 92.94 87 GLN A C 1
ATOM 695 O O . GLN A 1 87 ? 6.173 -1.449 -7.792 1.00 92.94 87 GLN A O 1
ATOM 700 N N . THR A 1 88 ? 4.094 -0.916 -8.438 1.00 93.81 88 THR A N 1
ATOM 701 C CA . THR A 1 88 ? 3.458 -1.164 -7.133 1.00 93.81 88 THR A CA 1
ATOM 702 C C . THR A 1 88 ? 3.695 -2.606 -6.681 1.00 93.81 88 THR A C 1
ATOM 704 O O . THR A 1 88 ? 4.127 -2.829 -5.552 1.00 93.81 88 THR A O 1
ATOM 707 N N . ALA A 1 89 ? 3.458 -3.587 -7.560 1.00 94.81 89 ALA A N 1
ATOM 708 C CA . ALA A 1 89 ? 3.646 -5.005 -7.250 1.00 94.81 89 ALA A CA 1
ATOM 709 C C . ALA A 1 89 ? 5.120 -5.366 -6.982 1.00 94.81 89 ALA A C 1
ATOM 711 O O . ALA A 1 89 ? 5.418 -6.130 -6.062 1.00 94.81 89 ALA A O 1
ATOM 712 N N . ILE A 1 90 ? 6.047 -4.773 -7.739 1.00 93.25 90 ILE A N 1
ATOM 713 C CA . ILE A 1 90 ? 7.493 -4.911 -7.523 1.00 93.25 90 ILE A CA 1
ATOM 714 C C . ILE A 1 90 ? 7.887 -4.397 -6.134 1.00 93.25 90 ILE A C 1
ATOM 716 O O . ILE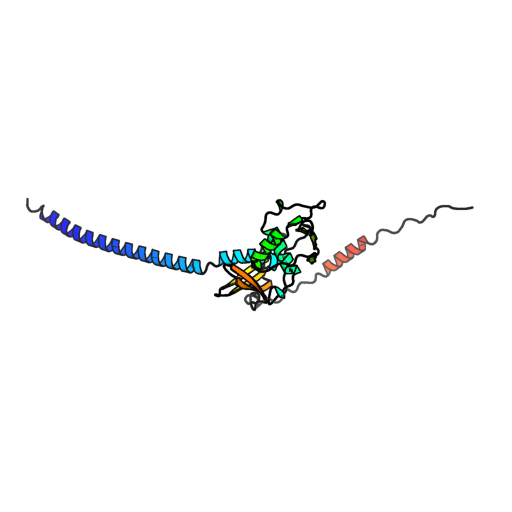 A 1 90 ? 8.587 -5.081 -5.388 1.00 93.25 90 ILE A O 1
ATOM 720 N N . TRP A 1 91 ? 7.426 -3.206 -5.759 1.00 90.88 91 TRP A N 1
ATOM 721 C CA . TRP A 1 91 ? 7.759 -2.632 -4.460 1.00 90.88 91 TRP A CA 1
ATOM 722 C C . TRP A 1 91 ? 7.093 -3.340 -3.291 1.00 90.88 91 TRP A C 1
ATOM 724 O O . TRP A 1 91 ? 7.718 -3.466 -2.240 1.00 90.88 91 TRP A O 1
ATOM 734 N N . GLU A 1 92 ? 5.870 -3.837 -3.473 1.00 91.50 92 GLU A N 1
ATOM 735 C CA . GLU A 1 92 ? 5.220 -4.709 -2.495 1.00 91.50 92 GLU A CA 1
ATOM 736 C C . GLU A 1 92 ? 6.109 -5.927 -2.207 1.00 91.50 92 GLU A C 1
ATOM 738 O O . GLU A 1 92 ? 6.412 -6.208 -1.047 1.00 91.50 92 GLU A O 1
ATOM 743 N N . ALA A 1 93 ? 6.639 -6.577 -3.249 1.00 91.19 93 ALA A N 1
ATOM 744 C CA . ALA A 1 93 ? 7.566 -7.694 -3.086 1.00 91.19 93 ALA A CA 1
ATOM 745 C C . ALA A 1 93 ? 8.885 -7.281 -2.401 1.00 91.19 93 ALA A C 1
ATOM 747 O O . ALA A 1 93 ? 9.378 -7.999 -1.533 1.00 91.19 93 ALA A O 1
ATOM 748 N N . ILE A 1 94 ? 9.456 -6.124 -2.752 1.00 89.25 94 ILE A N 1
ATOM 749 C CA . ILE A 1 94 ? 10.729 -5.647 -2.185 1.00 89.25 94 ILE A CA 1
ATOM 750 C C . ILE A 1 94 ? 10.599 -5.266 -0.703 1.00 89.25 94 ILE A C 1
ATOM 752 O O . ILE A 1 94 ? 11.499 -5.563 0.081 1.00 89.25 94 ILE A O 1
ATOM 756 N N . TYR A 1 95 ? 9.517 -4.594 -0.304 1.00 84.44 95 TYR A N 1
ATOM 757 C CA . TYR A 1 95 ? 9.363 -4.093 1.065 1.00 84.44 95 TYR A CA 1
ATOM 758 C C . TYR A 1 95 ? 8.766 -5.115 2.029 1.00 84.44 95 TYR A C 1
ATOM 760 O O . TYR A 1 95 ? 9.059 -5.060 3.226 1.00 84.44 95 TYR A O 1
ATOM 768 N N . ASN A 1 96 ? 7.920 -6.026 1.540 1.00 83.25 96 ASN A N 1
ATOM 769 C CA . ASN A 1 96 ? 7.216 -6.977 2.397 1.00 83.25 96 ASN A CA 1
ATOM 770 C C . ASN A 1 96 ? 7.811 -8.388 2.397 1.00 83.25 96 ASN A C 1
ATOM 772 O O . ASN A 1 96 ? 7.411 -9.196 3.242 1.00 83.25 96 ASN A O 1
ATOM 776 N N . GLU A 1 97 ? 8.789 -8.681 1.537 1.00 84.19 97 GLU A N 1
ATOM 777 C CA . GLU A 1 97 ? 9.509 -9.954 1.542 1.00 84.19 97 GLU A CA 1
ATOM 778 C C . GLU A 1 97 ? 10.996 -9.808 1.898 1.00 84.19 97 GLU A C 1
ATOM 780 O O . GLU A 1 97 ? 11.590 -8.734 1.850 1.00 84.19 97 GLU A O 1
ATOM 785 N N . ASP A 1 98 ? 11.617 -10.928 2.271 1.00 86.88 98 ASP A N 1
ATOM 786 C CA . ASP A 1 98 ? 13.060 -10.986 2.484 1.00 86.88 98 ASP A CA 1
ATOM 787 C C . ASP A 1 98 ? 13.784 -11.018 1.134 1.00 86.88 98 ASP A C 1
ATOM 789 O O . ASP A 1 98 ? 13.874 -12.065 0.492 1.00 86.88 98 ASP A O 1
ATOM 793 N N . ILE A 1 99 ? 14.307 -9.867 0.708 1.00 88.00 99 ILE A N 1
ATOM 794 C CA . ILE A 1 99 ? 15.025 -9.731 -0.565 1.00 88.00 99 ILE A CA 1
ATOM 795 C C . ILE A 1 99 ? 16.398 -10.416 -0.582 1.00 88.00 99 ILE A C 1
ATOM 797 O O . ILE A 1 99 ? 17.016 -10.506 -1.640 1.00 88.00 99 ILE A O 1
ATOM 801 N N . SER A 1 100 ? 16.903 -10.897 0.562 1.00 88.25 100 SER A N 1
ATOM 802 C CA . SER A 1 100 ? 18.204 -11.579 0.626 1.00 88.25 100 SER A CA 1
ATOM 803 C C . SER A 1 100 ? 18.195 -12.961 -0.033 1.00 88.25 100 SER A C 1
ATOM 805 O O . SER A 1 100 ? 19.254 -13.475 -0.388 1.00 88.25 100 SER A O 1
ATOM 807 N N . LYS A 1 101 ? 17.006 -13.546 -0.233 1.00 92.00 101 LYS A N 1
ATOM 808 C CA . LYS A 1 101 ? 16.824 -14.832 -0.923 1.00 92.00 101 LYS A CA 1
ATOM 809 C C . LYS A 1 101 ? 16.970 -14.732 -2.446 1.00 92.00 101 LYS A C 1
ATOM 811 O O . LYS A 1 101 ? 17.097 -15.765 -3.098 1.00 92.00 101 LYS A O 1
ATOM 816 N N . TYR A 1 102 ? 16.883 -13.525 -3.005 1.00 91.62 102 TYR A N 1
ATOM 817 C CA . TYR A 1 102 ? 16.917 -13.305 -4.446 1.00 91.62 102 TYR A CA 1
ATOM 818 C C . TYR A 1 102 ? 18.348 -13.185 -4.964 1.00 91.62 102 TYR A C 1
ATOM 820 O O . TYR A 1 102 ? 19.242 -12.680 -4.280 1.00 91.62 102 TYR A O 1
ATOM 828 N N . GLU A 1 103 ? 18.548 -13.645 -6.197 1.00 91.38 103 GLU A N 1
ATOM 829 C CA . GLU A 1 103 ? 19.819 -13.512 -6.900 1.00 91.38 103 GLU A CA 1
ATOM 830 C C . GLU A 1 103 ? 20.109 -12.040 -7.213 1.00 91.38 103 GLU A C 1
ATOM 832 O O . GLU A 1 103 ? 19.204 -11.207 -7.342 1.00 91.38 103 GLU A O 1
ATOM 837 N N . ARG A 1 104 ? 21.397 -11.722 -7.332 1.00 92.06 104 ARG A N 1
ATOM 838 C CA . ARG A 1 104 ? 21.873 -10.435 -7.823 1.00 92.06 104 ARG A CA 1
ATOM 839 C C . ARG A 1 104 ? 22.760 -10.644 -9.034 1.00 92.06 104 ARG A C 1
ATOM 841 O O . ARG A 1 104 ? 23.489 -11.631 -9.083 1.00 92.06 104 ARG A O 1
ATOM 848 N N . ASP A 1 105 ? 22.696 -9.717 -9.980 1.00 88.88 105 ASP A N 1
ATOM 849 C CA . ASP A 1 105 ? 23.581 -9.733 -11.142 1.00 88.88 105 ASP A CA 1
ATOM 850 C C . ASP A 1 105 ? 25.019 -9.298 -10.790 1.00 88.88 105 ASP A C 1
ATOM 852 O O . ASP A 1 105 ? 25.330 -8.946 -9.647 1.00 88.88 105 ASP A O 1
ATOM 856 N N . ASP A 1 106 ? 25.903 -9.299 -11.791 1.00 87.69 106 ASP A N 1
ATOM 857 C CA . ASP A 1 106 ? 27.323 -8.949 -11.641 1.00 87.69 106 ASP A CA 1
ATOM 858 C C . ASP A 1 106 ? 27.558 -7.506 -11.148 1.00 87.69 106 ASP A C 1
ATOM 860 O O . ASP A 1 106 ? 28.635 -7.186 -10.640 1.00 87.69 106 ASP A O 1
ATOM 864 N N . VAL A 1 107 ? 26.559 -6.628 -11.286 1.00 87.12 107 VAL A N 1
ATOM 865 C CA . VAL A 1 107 ? 26.598 -5.214 -10.877 1.00 87.12 107 VAL A CA 1
ATOM 866 C C . VAL A 1 107 ? 25.841 -4.999 -9.552 1.00 87.12 107 VAL A C 1
ATOM 868 O O . VAL A 1 107 ? 25.813 -3.895 -9.007 1.00 87.12 107 VAL A O 1
ATOM 871 N N . GLY A 1 108 ? 25.278 -6.063 -8.972 1.00 86.81 108 GLY A N 1
ATOM 872 C CA . GLY A 1 108 ? 24.566 -6.053 -7.697 1.00 86.81 108 GLY A CA 1
ATOM 873 C C . GLY A 1 108 ? 23.078 -5.693 -7.788 1.00 86.81 108 GLY A C 1
ATOM 874 O O . GLY A 1 108 ? 22.444 -5.528 -6.734 1.00 86.81 108 GLY A O 1
ATOM 875 N N . ALA A 1 109 ? 22.510 -5.583 -8.993 1.00 90.94 109 ALA A N 1
ATOM 876 C CA . ALA A 1 109 ? 21.081 -5.371 -9.209 1.00 90.94 109 ALA A CA 1
ATOM 877 C C . ALA A 1 109 ? 20.279 -6.597 -8.758 1.00 90.94 109 ALA A C 1
ATOM 879 O O . ALA A 1 109 ? 20.739 -7.731 -8.871 1.00 90.94 109 ALA A O 1
ATOM 880 N N . LEU A 1 110 ? 19.085 -6.368 -8.212 1.00 92.69 110 LEU A N 1
ATOM 881 C CA . LEU A 1 110 ? 18.203 -7.437 -7.749 1.00 92.69 110 LEU A CA 1
ATOM 882 C C . LEU A 1 110 ? 17.558 -8.136 -8.940 1.00 92.69 110 LEU A C 1
ATOM 884 O O . LEU A 1 110 ? 17.031 -7.453 -9.812 1.00 92.69 110 LEU A O 1
ATOM 888 N N . ILE A 1 111 ? 17.522 -9.465 -8.930 1.00 94.50 111 ILE A N 1
ATOM 889 C CA . ILE A 1 111 ? 16.736 -10.249 -9.881 1.00 94.50 111 ILE A CA 1
ATOM 890 C C . ILE A 1 111 ? 15.472 -10.726 -9.163 1.00 94.50 111 ILE A C 1
ATOM 892 O O . ILE A 1 111 ? 15.514 -11.663 -8.365 1.00 94.50 111 ILE A O 1
ATOM 896 N N . LEU A 1 112 ? 14.350 -10.053 -9.418 1.00 94.62 112 LEU A N 1
ATOM 897 C CA . LEU A 1 112 ? 13.061 -10.336 -8.789 1.00 94.62 112 LEU A CA 1
ATOM 898 C C . LEU A 1 112 ? 12.189 -11.214 -9.709 1.00 94.62 112 LEU A C 1
ATOM 900 O O . LEU A 1 112 ? 11.805 -10.750 -10.783 1.00 94.62 112 LEU A O 1
ATOM 904 N N . PRO A 1 113 ? 11.837 -12.453 -9.326 1.00 95.81 113 PRO A N 1
ATOM 905 C CA . PRO A 1 113 ? 11.018 -13.331 -10.160 1.00 95.81 113 PRO A CA 1
ATOM 906 C C . PRO A 1 113 ? 9.622 -12.760 -10.444 1.00 95.81 113 PRO A C 1
ATOM 908 O O . PRO A 1 113 ? 8.948 -12.269 -9.538 1.00 95.81 113 PRO A O 1
ATOM 911 N N . ALA A 1 114 ? 9.142 -12.914 -11.682 1.00 95.56 114 ALA A N 1
ATOM 912 C CA . ALA A 1 114 ? 7.801 -12.493 -12.102 1.00 95.56 114 ALA A CA 1
ATOM 913 C C . ALA A 1 114 ? 6.692 -13.135 -11.255 1.00 95.56 114 ALA A C 1
ATOM 915 O O . ALA A 1 114 ? 5.746 -12.469 -10.860 1.00 95.56 114 ALA A O 1
ATOM 916 N N . VAL A 1 115 ? 6.873 -14.401 -10.865 1.00 94.25 115 VAL A N 1
ATOM 917 C CA . VAL A 1 115 ? 5.928 -15.137 -10.008 1.00 94.25 115 VAL A CA 1
ATOM 918 C C . VAL A 1 115 ? 5.721 -14.457 -8.652 1.00 94.25 115 VAL A C 1
ATOM 920 O O . VAL A 1 115 ? 4.604 -14.443 -8.134 1.00 94.25 115 VAL A O 1
ATOM 923 N N . ASP A 1 116 ? 6.780 -13.891 -8.064 1.00 94.00 116 ASP A N 1
ATOM 924 C CA . ASP A 1 116 ? 6.664 -13.171 -6.795 1.00 94.00 116 ASP A CA 1
ATOM 925 C C . ASP A 1 116 ? 6.006 -11.800 -7.003 1.00 94.00 116 ASP A C 1
ATOM 927 O O . ASP A 1 116 ? 5.224 -11.370 -6.156 1.00 94.00 116 ASP A O 1
ATOM 931 N N . ILE A 1 117 ? 6.226 -11.148 -8.148 1.00 94.75 117 ILE A N 1
ATOM 932 C CA . ILE A 1 117 ? 5.526 -9.908 -8.518 1.00 94.75 117 ILE A CA 1
ATOM 933 C C . ILE A 1 117 ? 4.029 -10.175 -8.703 1.00 94.75 117 ILE A C 1
ATOM 935 O O . ILE A 1 117 ? 3.221 -9.476 -8.102 1.00 94.75 117 ILE A O 1
ATOM 939 N N . ASP A 1 118 ? 3.645 -11.219 -9.437 1.00 95.31 118 ASP A N 1
ATOM 940 C CA . ASP A 1 118 ? 2.246 -11.612 -9.642 1.00 95.31 118 ASP A CA 1
ATOM 941 C C . ASP A 1 118 ? 1.550 -11.961 -8.328 1.00 95.31 118 ASP A C 1
ATOM 943 O O . ASP A 1 118 ? 0.437 -11.512 -8.048 1.00 95.31 118 ASP A O 1
ATOM 947 N N . LYS A 1 119 ? 2.227 -12.739 -7.477 1.00 94.12 119 LYS A N 1
ATOM 948 C CA . LYS A 1 119 ? 1.731 -13.094 -6.146 1.00 94.12 119 LYS A CA 1
ATOM 949 C C . LYS A 1 119 ? 1.456 -11.849 -5.301 1.00 94.12 119 LYS A C 1
ATOM 951 O O . LYS A 1 119 ? 0.422 -11.799 -4.636 1.00 94.12 119 LYS A O 1
ATOM 956 N N . ASN A 1 120 ? 2.370 -10.879 -5.301 1.00 91.94 120 ASN A N 1
ATOM 957 C CA . ASN A 1 120 ? 2.232 -9.648 -4.524 1.00 91.94 120 ASN A CA 1
ATOM 958 C C . ASN A 1 120 ? 1.215 -8.683 -5.157 1.00 91.94 120 ASN A C 1
ATOM 960 O O . ASN A 1 120 ? 0.382 -8.120 -4.450 1.00 91.94 120 ASN A O 1
ATOM 964 N N . GLY A 1 121 ? 1.176 -8.580 -6.485 1.00 93.19 121 GLY A N 1
ATOM 965 C CA . GLY A 1 121 ? 0.153 -7.841 -7.224 1.00 93.19 121 GLY A CA 1
ATOM 966 C C . GLY A 1 121 ? -1.257 -8.361 -6.944 1.00 93.19 121 GLY A C 1
ATOM 967 O O . GLY A 1 121 ? -2.166 -7.574 -6.687 1.00 93.19 121 GLY A O 1
ATOM 968 N N . ALA A 1 122 ? -1.435 -9.682 -6.866 1.00 93.12 122 ALA A N 1
ATOM 969 C CA . ALA A 1 122 ? -2.716 -10.303 -6.539 1.00 93.12 122 ALA A CA 1
ATOM 970 C C . ALA A 1 122 ? -3.235 -9.959 -5.128 1.00 93.12 122 ALA A C 1
ATOM 972 O O . ALA A 1 122 ? -4.441 -10.073 -4.885 1.00 93.12 122 ALA A O 1
ATOM 973 N N . LEU A 1 123 ? -2.369 -9.528 -4.195 1.00 91.00 123 LEU A N 1
ATOM 974 C CA . LEU A 1 123 ? -2.790 -9.052 -2.869 1.00 91.00 123 LEU A CA 1
ATOM 975 C C . LEU A 1 123 ? -3.546 -7.723 -2.957 1.00 91.00 123 LEU A C 1
ATOM 977 O O . LEU A 1 123 ? -4.511 -7.530 -2.216 1.00 91.00 123 LEU A O 1
ATOM 981 N N . LEU A 1 124 ? -3.139 -6.831 -3.866 1.00 91.25 124 LEU A N 1
ATOM 982 C CA . LEU A 1 124 ? -3.796 -5.542 -4.080 1.00 91.25 124 LEU A CA 1
ATOM 983 C C . LEU A 1 124 ? -4.893 -5.624 -5.144 1.00 91.25 124 LEU A C 1
ATOM 985 O O . LEU A 1 124 ? -6.004 -5.168 -4.892 1.00 91.25 124 LEU A O 1
ATOM 989 N N . PHE A 1 125 ? -4.602 -6.196 -6.311 1.00 93.44 125 PHE A N 1
ATOM 990 C CA . PHE A 1 125 ? -5.444 -6.099 -7.512 1.00 93.44 125 PHE A CA 1
ATOM 991 C C . PHE A 1 125 ? -6.448 -7.245 -7.667 1.00 93.44 125 PHE A C 1
ATOM 993 O O . PHE A 1 125 ? -7.383 -7.153 -8.460 1.00 93.44 125 PHE A O 1
ATOM 1000 N N . GLY A 1 126 ? -6.299 -8.305 -6.873 1.00 91.44 126 GLY A N 1
ATOM 1001 C CA . GLY A 1 126 ? -7.122 -9.504 -6.979 1.00 91.44 126 GLY A CA 1
ATOM 1002 C C . GLY A 1 126 ? -6.445 -10.604 -7.778 1.00 91.44 126 GLY A C 1
ATOM 1003 O O . GLY A 1 126 ? -5.579 -10.371 -8.612 1.00 91.44 126 GLY A O 1
ATOM 1004 N N . ARG A 1 127 ? -6.852 -11.843 -7.497 1.00 88.44 127 ARG A N 1
ATOM 1005 C CA . ARG A 1 127 ? -6.259 -13.053 -8.090 1.00 88.44 127 ARG A CA 1
ATOM 1006 C C . ARG A 1 127 ? -6.583 -13.235 -9.570 1.00 88.44 127 ARG A C 1
ATOM 1008 O O . ARG A 1 127 ? -5.903 -14.009 -10.234 1.00 88.44 127 ARG A O 1
ATOM 1015 N N . ASP A 1 128 ? -7.634 -12.573 -10.037 1.00 87.06 128 ASP A N 1
ATOM 1016 C CA . ASP A 1 128 ? -8.102 -12.651 -11.418 1.00 87.06 128 ASP A CA 1
ATOM 1017 C C . ASP A 1 128 ? -7.437 -11.586 -12.308 1.00 87.06 128 ASP A C 1
ATOM 1019 O O . ASP A 1 128 ? -7.555 -11.652 -13.530 1.00 87.06 128 ASP A O 1
ATOM 1023 N N . TYR A 1 129 ? -6.740 -10.610 -11.711 1.00 90.50 129 TYR A N 1
ATOM 1024 C CA . TYR A 1 129 ? -5.992 -9.601 -12.451 1.00 90.50 129 TYR A CA 1
ATOM 1025 C C . TYR A 1 129 ? -4.628 -10.156 -12.865 1.00 90.50 129 TYR A C 1
ATOM 1027 O O . TYR A 1 129 ? -3.883 -10.669 -12.031 1.00 90.50 129 TYR A O 1
ATOM 1035 N N . VAL A 1 130 ? -4.302 -10.037 -14.151 1.00 91.75 130 VAL A N 1
ATOM 1036 C CA . VAL A 1 130 ? -3.024 -10.485 -14.715 1.00 91.75 130 VAL A CA 1
ATOM 1037 C C . VAL A 1 130 ? -2.189 -9.256 -15.039 1.00 91.75 130 VAL A C 1
ATOM 1039 O O . VAL A 1 130 ? -2.633 -8.396 -15.797 1.00 91.75 130 VAL A O 1
ATOM 1042 N N . LEU A 1 131 ? -0.990 -9.172 -14.461 1.00 93.56 131 LEU A N 1
ATOM 1043 C CA . LEU A 1 131 ? -0.040 -8.109 -14.770 1.00 93.56 131 LEU A CA 1
ATOM 1044 C C . LEU A 1 131 ? 0.619 -8.380 -16.126 1.00 93.56 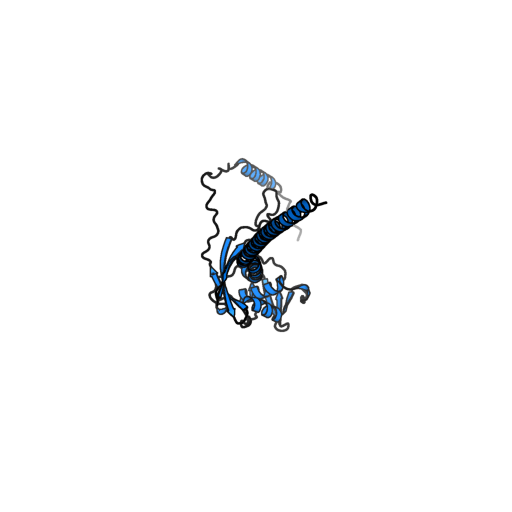131 LEU A C 1
ATOM 1046 O O . LEU A 1 131 ? 1.052 -9.495 -16.416 1.00 93.56 131 LEU A O 1
ATOM 1050 N N . GLU A 1 132 ? 0.709 -7.351 -16.964 1.00 93.62 132 GLU A N 1
ATOM 1051 C CA . GLU A 1 132 ? 1.425 -7.437 -18.235 1.00 93.62 132 GLU A CA 1
ATOM 1052 C C . GLU A 1 132 ? 2.910 -7.125 -18.020 1.00 93.62 132 GLU A C 1
ATOM 1054 O O . GLU A 1 132 ? 3.309 -5.970 -17.837 1.00 93.62 132 GLU A O 1
ATOM 1059 N N . HIS A 1 133 ? 3.745 -8.163 -18.038 1.00 95.31 133 HIS A N 1
ATOM 1060 C CA . HIS A 1 133 ? 5.182 -8.010 -17.849 1.00 95.31 133 HIS A CA 1
ATOM 1061 C C . HIS A 1 133 ? 5.879 -7.451 -19.086 1.00 95.31 133 HIS A C 1
ATOM 1063 O O . HIS A 1 133 ? 5.838 -8.031 -20.168 1.00 95.31 133 HIS A O 1
ATOM 1069 N N . HIS A 1 134 ? 6.563 -6.330 -18.897 1.00 95.00 134 HIS A N 1
ATOM 1070 C CA . HIS A 1 134 ? 7.406 -5.691 -19.896 1.00 95.00 134 HIS A CA 1
ATOM 1071 C C . HIS A 1 134 ? 8.487 -4.835 -19.218 1.00 95.00 134 HIS A C 1
ATOM 1073 O O . HIS A 1 134 ? 8.444 -4.616 -18.004 1.00 95.00 134 HIS A O 1
ATOM 1079 N N . THR A 1 135 ? 9.459 -4.364 -20.004 1.00 96.31 135 THR A N 1
ATOM 1080 C CA . THR A 1 135 ? 10.493 -3.415 -19.562 1.00 96.31 135 THR A CA 1
ATOM 1081 C C . THR A 1 135 ? 9.951 -1.992 -19.583 1.00 96.31 135 THR A C 1
ATOM 1083 O O . THR A 1 135 ? 9.373 -1.572 -20.586 1.00 96.31 135 THR A O 1
ATOM 1086 N N . PHE A 1 136 ? 10.182 -1.235 -18.512 1.00 94.81 136 PHE A N 1
ATOM 1087 C CA . PHE A 1 136 ? 9.709 0.144 -18.388 1.00 94.81 136 PHE A CA 1
ATOM 1088 C C . PHE A 1 136 ? 10.655 1.004 -17.541 1.00 94.81 136 PHE A C 1
ATOM 1090 O O . PHE A 1 136 ? 11.469 0.495 -16.769 1.00 94.81 136 PHE A O 1
ATOM 1097 N N . ASP A 1 137 ? 10.524 2.323 -17.676 1.00 91.38 137 ASP A N 1
ATOM 1098 C CA . ASP A 1 1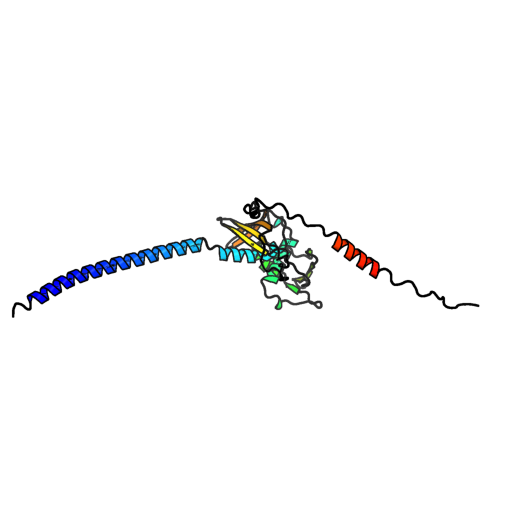37 ? 11.262 3.314 -16.894 1.00 91.38 137 ASP A CA 1
ATOM 1099 C C . ASP A 1 137 ? 10.312 4.026 -15.925 1.00 91.38 137 ASP A C 1
ATOM 1101 O O . ASP A 1 137 ? 9.253 4.513 -16.327 1.00 91.38 137 ASP A O 1
ATOM 1105 N N . ALA A 1 138 ? 10.692 4.120 -14.651 1.00 86.00 138 ALA A N 1
ATOM 1106 C CA . ALA A 1 138 ? 9.928 4.847 -13.641 1.00 86.00 138 ALA A CA 1
ATOM 1107 C C . ALA A 1 138 ? 10.836 5.426 -12.546 1.00 86.00 138 ALA A C 1
ATOM 1109 O O . ALA A 1 138 ? 11.779 4.784 -12.085 1.00 86.00 138 ALA A O 1
ATOM 1110 N N . ASN A 1 139 ? 10.552 6.662 -12.118 1.00 79.94 139 ASN A N 1
ATOM 1111 C CA . ASN A 1 139 ? 11.270 7.365 -11.040 1.00 79.94 139 ASN A CA 1
ATOM 1112 C C . ASN A 1 139 ? 12.807 7.394 -11.216 1.00 79.94 139 ASN A C 1
ATOM 1114 O O . ASN A 1 139 ? 13.550 7.321 -10.240 1.00 79.94 139 ASN A O 1
ATOM 1118 N N . GLY A 1 140 ? 13.289 7.496 -12.461 1.00 82.00 140 GLY A N 1
ATOM 1119 C CA . GLY A 1 140 ? 14.725 7.508 -12.771 1.00 82.00 140 GLY A CA 1
ATOM 1120 C C . GLY A 1 140 ? 15.411 6.140 -12.674 1.00 82.00 140 GLY A C 1
ATOM 1121 O O . GLY A 1 140 ? 16.637 6.080 -12.706 1.00 82.00 140 GLY A O 1
ATOM 1122 N N . MET A 1 141 ? 14.640 5.057 -12.557 1.00 86.81 141 MET A N 1
ATOM 1123 C CA . MET A 1 141 ? 15.119 3.679 -12.601 1.00 86.81 141 MET A CA 1
ATOM 1124 C C . MET A 1 141 ? 14.517 2.951 -13.795 1.00 86.81 141 MET A C 1
ATOM 1126 O O . MET A 1 141 ? 13.356 3.162 -14.144 1.00 86.81 141 MET A O 1
ATOM 1130 N N . GLN A 1 142 ? 15.312 2.065 -14.382 1.00 90.69 142 GLN A N 1
ATOM 1131 C CA . GLN A 1 142 ? 14.863 1.157 -15.422 1.00 90.69 142 GLN A CA 1
ATOM 1132 C C . GLN A 1 142 ? 14.573 -0.208 -14.798 1.00 90.69 142 GLN A C 1
ATOM 1134 O O . GLN A 1 142 ? 15.432 -0.787 -14.133 1.00 90.69 142 GLN A O 1
ATOM 1139 N N . PHE A 1 143 ? 13.364 -0.712 -15.014 1.00 92.88 143 PHE A N 1
ATOM 1140 C CA . PHE A 1 143 ? 12.935 -2.043 -14.609 1.00 92.88 143 PHE A CA 1
ATOM 1141 C C . PHE A 1 143 ? 13.009 -2.942 -15.840 1.00 92.88 143 PHE A C 1
ATOM 1143 O O . PHE A 1 143 ? 12.138 -2.886 -16.708 1.00 92.88 143 PHE A O 1
ATOM 1150 N N . VAL A 1 144 ? 14.078 -3.734 -15.948 1.00 95.06 144 VAL A N 1
ATOM 1151 C CA . VAL A 1 144 ? 14.328 -4.568 -17.132 1.00 95.06 144 VAL A CA 1
ATOM 1152 C C . VAL A 1 144 ? 13.715 -5.941 -16.925 1.00 95.06 144 VAL A C 1
ATOM 1154 O O . VAL A 1 144 ? 14.114 -6.652 -16.008 1.00 95.06 144 VAL A O 1
ATOM 1157 N N . TYR A 1 145 ? 12.774 -6.326 -17.783 1.00 96.38 145 TYR A N 1
ATOM 1158 C CA . TYR A 1 145 ? 12.232 -7.677 -17.799 1.00 96.38 145 TYR A CA 1
ATOM 1159 C C . TYR A 1 145 ? 13.142 -8.605 -18.610 1.00 96.38 145 TYR A C 1
ATOM 1161 O O . TYR A 1 145 ? 13.383 -8.374 -19.795 1.00 96.38 145 TYR A O 1
ATOM 1169 N N . ASP A 1 146 ? 13.650 -9.645 -17.957 1.00 94.75 146 ASP A N 1
ATOM 1170 C CA . ASP A 1 146 ? 14.442 -10.715 -18.554 1.00 94.75 146 ASP A CA 1
ATOM 1171 C C . ASP A 1 146 ? 13.543 -11.947 -18.745 1.00 94.75 146 ASP A C 1
ATOM 1173 O O . ASP A 1 146 ? 13.149 -12.606 -17.775 1.00 94.75 146 ASP A O 1
ATOM 1177 N N . GLU A 1 147 ? 13.201 -12.249 -20.002 1.00 92.56 147 GLU A N 1
ATOM 1178 C CA . GLU A 1 147 ? 12.369 -13.404 -20.365 1.00 92.56 147 GLU A CA 1
ATOM 1179 C C . GLU A 1 147 ? 13.045 -14.739 -20.016 1.00 92.56 147 GLU A C 1
ATOM 1181 O O . GLU A 1 147 ? 12.367 -15.675 -19.584 1.00 92.56 147 GLU A O 1
ATOM 1186 N N . GLU A 1 148 ? 14.376 -14.836 -20.142 1.00 92.00 148 GLU A N 1
ATOM 1187 C CA . GLU A 1 148 ? 15.121 -16.073 -19.876 1.00 92.00 148 GLU A CA 1
ATOM 1188 C C . GLU A 1 148 ? 15.099 -16.416 -18.386 1.00 92.00 148 GLU A C 1
ATOM 1190 O O . GLU A 1 148 ? 14.937 -17.579 -18.007 1.00 92.00 148 GLU A O 1
ATOM 1195 N N . LYS A 1 149 ? 15.217 -15.393 -17.534 1.00 89.31 149 LYS A N 1
ATOM 1196 C CA . LYS A 1 149 ? 15.127 -15.538 -16.074 1.00 89.31 149 LYS A CA 1
ATOM 1197 C C . LYS A 1 149 ? 13.696 -15.455 -15.547 1.00 89.31 149 LYS A C 1
ATOM 1199 O O . LYS A 1 149 ? 13.477 -15.726 -14.366 1.00 89.31 149 LYS A O 1
ATOM 1204 N N . SER A 1 150 ? 12.732 -15.093 -16.399 1.00 93.38 150 SER A N 1
ATOM 1205 C CA . SER A 1 150 ? 11.343 -14.812 -16.019 1.00 93.38 150 SER A CA 1
ATOM 1206 C C . SER A 1 150 ? 11.271 -13.876 -14.803 1.00 93.38 150 SER A C 1
ATOM 1208 O O . SER A 1 150 ? 10.593 -14.163 -13.811 1.00 93.38 150 SER A O 1
ATOM 1210 N N . GLY A 1 151 ? 12.020 -12.771 -14.847 1.00 94.62 151 GLY A N 1
ATOM 1211 C CA . GLY A 1 151 ? 12.192 -11.866 -13.711 1.00 94.62 151 GLY A CA 1
ATOM 1212 C C . GLY A 1 151 ? 12.675 -10.472 -14.098 1.00 94.62 151 GLY A C 1
ATOM 1213 O O . GLY A 1 151 ? 13.079 -10.228 -15.229 1.00 94.62 151 GLY A O 1
ATOM 1214 N N . TYR A 1 152 ? 12.613 -9.549 -13.144 1.00 95.56 152 TYR A N 1
ATOM 1215 C CA . TYR A 1 152 ? 13.025 -8.161 -13.311 1.00 95.56 152 TYR A CA 1
ATOM 1216 C C . TYR A 1 152 ? 14.413 -7.926 -12.744 1.00 95.56 152 TYR A C 1
ATOM 1218 O O . TYR A 1 152 ? 14.669 -8.256 -11.588 1.00 95.56 152 TYR A O 1
ATOM 1226 N N . ILE A 1 153 ? 15.270 -7.285 -13.529 1.00 94.38 153 ILE A N 1
ATOM 1227 C CA . ILE A 1 153 ? 16.550 -6.744 -13.084 1.00 94.38 153 ILE A CA 1
ATOM 1228 C C . ILE A 1 153 ? 16.294 -5.317 -12.600 1.00 94.38 153 ILE A C 1
ATOM 1230 O O . ILE A 1 153 ? 15.898 -4.444 -13.376 1.00 94.38 153 ILE A O 1
ATOM 1234 N N . ILE A 1 154 ? 16.476 -5.099 -11.297 1.00 91.69 154 ILE A N 1
ATOM 1235 C CA . ILE A 1 154 ? 16.104 -3.860 -10.612 1.00 91.69 154 ILE A CA 1
ATOM 1236 C C . ILE A 1 154 ? 17.344 -3.247 -9.954 1.00 91.69 154 ILE A C 1
ATOM 1238 O O . ILE A 1 154 ? 17.926 -3.851 -9.042 1.00 91.69 154 ILE A O 1
ATOM 1242 N N . PRO A 1 155 ? 17.746 -2.028 -10.347 1.00 87.06 155 PRO A N 1
ATOM 1243 C CA . PRO A 1 155 ? 18.835 -1.329 -9.684 1.00 87.06 155 PRO A CA 1
ATOM 1244 C C . PRO A 1 155 ? 18.384 -0.852 -8.294 1.00 87.06 155 PRO A C 1
ATOM 1246 O O . PRO A 1 155 ? 17.494 -0.014 -8.174 1.00 87.06 155 PRO A O 1
ATOM 1249 N N . ILE A 1 156 ? 19.011 -1.336 -7.214 1.00 70.69 156 ILE A N 1
ATOM 1250 C CA . ILE A 1 156 ? 18.691 -0.894 -5.837 1.00 70.69 156 ILE A CA 1
ATOM 1251 C C . ILE A 1 156 ? 19.451 0.398 -5.469 1.00 70.69 156 ILE A C 1
ATOM 1253 O O . ILE A 1 156 ? 20.059 0.501 -4.406 1.00 70.69 156 ILE A O 1
ATOM 1257 N N . THR A 1 157 ? 19.488 1.381 -6.367 1.00 63.31 157 THR A N 1
ATOM 1258 C CA . THR A 1 157 ? 20.310 2.596 -6.206 1.00 63.31 157 THR A CA 1
ATOM 1259 C C . THR A 1 157 ? 19.504 3.860 -5.881 1.00 63.31 157 THR A C 1
ATOM 1261 O O . THR A 1 157 ? 20.053 4.954 -5.968 1.00 63.31 157 THR A O 1
ATOM 1264 N N . GLY A 1 158 ? 18.225 3.752 -5.495 1.00 57.41 158 GLY A N 1
ATOM 1265 C CA . GLY A 1 158 ? 17.331 4.908 -5.319 1.00 57.41 158 GLY A CA 1
ATOM 1266 C C . GLY A 1 158 ? 16.564 4.970 -3.993 1.00 57.41 158 GLY A C 1
ATOM 1267 O O . GLY A 1 158 ? 16.289 3.954 -3.358 1.00 57.41 158 GLY A O 1
ATOM 1268 N N . THR A 1 159 ? 16.186 6.189 -3.596 1.00 54.25 159 THR A N 1
ATOM 1269 C CA . THR A 1 159 ? 15.170 6.474 -2.568 1.00 54.25 159 THR A CA 1
ATOM 1270 C C . THR A 1 159 ? 13.813 6.654 -3.246 1.00 54.25 159 THR A C 1
ATOM 1272 O O . THR A 1 159 ? 13.674 7.552 -4.073 1.00 54.25 159 THR A O 1
ATOM 1275 N N . THR A 1 160 ? 12.812 5.843 -2.906 1.00 60.72 160 THR A N 1
ATOM 1276 C CA . THR A 1 160 ? 11.522 5.807 -3.629 1.00 60.72 160 THR A CA 1
ATOM 1277 C C . THR A 1 160 ? 10.297 6.237 -2.834 1.00 60.72 160 THR A C 1
ATOM 1279 O O . THR A 1 160 ? 9.183 6.113 -3.330 1.00 60.72 160 THR A O 1
ATOM 1282 N N . SER A 1 161 ? 10.458 6.791 -1.632 1.00 66.50 161 SER A N 1
ATOM 1283 C CA . SER A 1 161 ? 9.300 7.229 -0.849 1.00 66.50 161 SER A CA 1
ATOM 1284 C C . SER A 1 161 ? 9.033 8.723 -1.015 1.00 66.50 161 SER A C 1
ATOM 1286 O O . SER A 1 161 ? 9.737 9.547 -0.431 1.00 66.50 161 SER A O 1
ATOM 1288 N N . ALA A 1 162 ? 8.005 9.067 -1.798 1.00 74.00 162 ALA A N 1
ATOM 1289 C CA . ALA A 1 162 ? 7.449 10.421 -1.814 1.00 74.00 162 ALA A CA 1
ATOM 1290 C C . ALA A 1 162 ? 6.489 10.657 -0.634 1.00 74.00 162 ALA A C 1
ATOM 1292 O O . ALA A 1 162 ? 6.495 11.734 -0.039 1.00 74.00 162 ALA A O 1
ATOM 1293 N N . TYR A 1 163 ? 5.698 9.641 -0.266 1.00 88.56 163 TYR A N 1
ATOM 1294 C CA . TYR A 1 163 ? 4.665 9.732 0.768 1.00 88.56 163 TYR A CA 1
ATOM 1295 C C . TYR A 1 163 ? 4.520 8.434 1.573 1.00 88.56 163 TYR A C 1
ATOM 1297 O O . TYR A 1 163 ? 4.796 7.339 1.084 1.00 88.56 163 TYR A O 1
ATOM 1305 N N . THR A 1 164 ? 4.042 8.569 2.812 1.00 89.75 164 THR A N 1
ATOM 1306 C CA . THR A 1 164 ? 3.605 7.475 3.691 1.00 89.75 164 THR A CA 1
ATOM 1307 C C . THR A 1 164 ? 2.077 7.509 3.834 1.00 89.75 164 THR A C 1
ATOM 1309 O O . THR A 1 164 ? 1.517 8.590 4.054 1.00 89.75 164 THR A O 1
ATOM 1312 N N . PRO A 1 165 ? 1.377 6.365 3.725 1.00 92.31 165 PRO A N 1
ATOM 1313 C CA . PRO A 1 165 ? -0.072 6.311 3.892 1.00 92.31 165 PRO A CA 1
ATOM 1314 C C . PRO A 1 165 ? -0.486 6.504 5.351 1.00 92.31 165 PRO A C 1
ATOM 1316 O O . PRO A 1 165 ? 0.079 5.893 6.254 1.00 92.31 165 PRO A O 1
ATOM 1319 N N . LYS A 1 166 ? -1.546 7.284 5.566 1.00 92.56 166 LYS A N 1
ATOM 1320 C CA . LYS A 1 166 ? -2.255 7.375 6.847 1.00 92.56 166 LYS A CA 1
ATOM 1321 C C . LYS A 1 166 ? -3.748 7.172 6.632 1.00 92.56 166 LYS A C 1
ATOM 1323 O O . LYS A 1 166 ? -4.413 8.022 6.037 1.00 92.56 166 LYS A O 1
ATOM 1328 N N . VAL A 1 167 ? -4.311 6.064 7.105 1.00 93.25 167 VAL A N 1
ATOM 1329 C CA . VAL A 1 167 ? -5.731 5.751 6.903 1.00 93.25 167 VAL A CA 1
ATOM 1330 C C . VAL A 1 167 ? -6.576 6.536 7.904 1.00 93.25 167 VAL A C 1
ATOM 1332 O O . VAL A 1 167 ? -6.683 6.230 9.096 1.00 93.25 167 VAL A O 1
ATOM 1335 N N . VAL A 1 168 ? -7.259 7.558 7.397 1.00 91.00 168 VAL A N 1
ATOM 1336 C CA . VAL A 1 168 ? -8.099 8.430 8.223 1.00 91.00 168 VAL A CA 1
ATOM 1337 C C . VAL A 1 168 ? -9.477 7.821 8.429 1.00 91.00 168 VAL A C 1
ATOM 1339 O O . VAL A 1 168 ? -10.019 7.866 9.540 1.00 91.00 168 VAL A O 1
ATOM 1342 N N . LYS A 1 169 ? -10.033 7.186 7.394 1.00 89.69 169 LYS A N 1
ATOM 1343 C CA . LYS A 1 169 ? -11.406 6.683 7.429 1.00 89.69 169 LYS A CA 1
ATOM 1344 C C . LYS A 1 169 ? -11.570 5.396 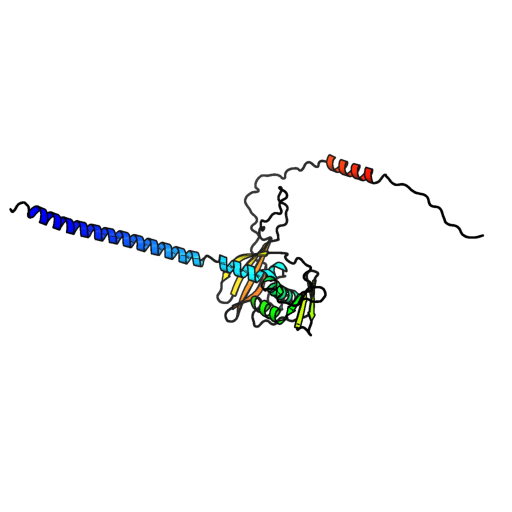6.639 1.00 89.69 169 LYS A C 1
ATOM 1346 O O . LYS A 1 169 ? -11.118 5.304 5.506 1.00 89.69 169 LYS A O 1
ATOM 1351 N N . ILE A 1 170 ? -12.311 4.453 7.213 1.00 91.31 170 ILE A N 1
ATOM 1352 C CA . ILE A 1 170 ? -12.758 3.236 6.536 1.00 91.31 170 ILE A CA 1
ATOM 1353 C C . ILE A 1 170 ? -14.287 3.251 6.526 1.00 91.31 170 ILE A C 1
ATOM 1355 O O . ILE A 1 170 ? -14.933 3.431 7.556 1.00 91.31 170 ILE A O 1
ATOM 1359 N N . LYS A 1 171 ? -14.884 3.117 5.342 1.00 90.12 171 LYS A N 1
ATOM 1360 C CA . LYS A 1 171 ? -16.327 2.941 5.156 1.00 90.12 171 LYS A CA 1
ATOM 1361 C C . LYS A 1 171 ? -16.571 1.562 4.560 1.00 90.12 171 LYS A C 1
ATOM 1363 O O . LYS A 1 171 ? -16.277 1.322 3.390 1.00 90.12 171 LYS A O 1
ATOM 1368 N N . ASN A 1 172 ? -17.153 0.682 5.361 1.00 87.94 172 ASN A N 1
ATOM 1369 C CA . ASN A 1 172 ? -17.468 -0.683 4.963 1.00 87.94 172 ASN A CA 1
ATOM 1370 C C . ASN A 1 172 ? -18.889 -0.772 4.382 1.00 87.94 172 ASN A C 1
ATOM 1372 O O . ASN A 1 172 ? -19.843 -0.287 4.988 1.00 87.94 172 ASN A O 1
ATOM 1376 N N . SER A 1 173 ? -19.030 -1.406 3.216 1.00 86.25 173 SER A N 1
ATOM 1377 C CA . SER A 1 173 ? -20.311 -1.796 2.606 1.00 86.25 173 SER A CA 1
ATOM 1378 C C . SER A 1 173 ? -20.272 -3.270 2.187 1.00 86.25 173 SER A C 1
ATOM 1380 O O . SER A 1 173 ? -19.216 -3.891 2.165 1.00 86.25 173 SER A O 1
ATOM 1382 N N . VAL A 1 174 ? -21.429 -3.849 1.844 1.00 81.50 174 VAL A N 1
ATOM 1383 C CA . VAL A 1 174 ? -21.560 -5.293 1.543 1.00 81.50 174 VAL A CA 1
ATOM 1384 C C . VAL A 1 174 ? -20.739 -5.733 0.321 1.00 81.50 174 VAL A C 1
ATOM 1386 O O . VAL A 1 174 ? -20.220 -6.846 0.300 1.00 81.50 174 VAL A O 1
ATOM 1389 N N . GLN A 1 175 ? -20.648 -4.870 -0.693 1.00 87.06 175 GLN A N 1
ATOM 1390 C CA . GLN A 1 175 ? -19.965 -5.148 -1.965 1.00 87.06 175 GLN A CA 1
ATOM 1391 C C . GLN A 1 175 ? -18.640 -4.391 -2.114 1.00 87.06 175 GLN A C 1
ATOM 1393 O O . GLN A 1 175 ? -17.827 -4.726 -2.971 1.00 87.06 175 GLN A O 1
ATOM 1398 N N . GLN A 1 176 ? -18.428 -3.355 -1.301 1.00 91.56 176 GLN A N 1
ATOM 1399 C CA . GLN A 1 176 ? -17.356 -2.391 -1.503 1.00 91.56 176 GLN A CA 1
ATOM 1400 C C . GLN A 1 176 ? -16.874 -1.829 -0.166 1.00 91.56 176 GLN A C 1
ATOM 1402 O O . 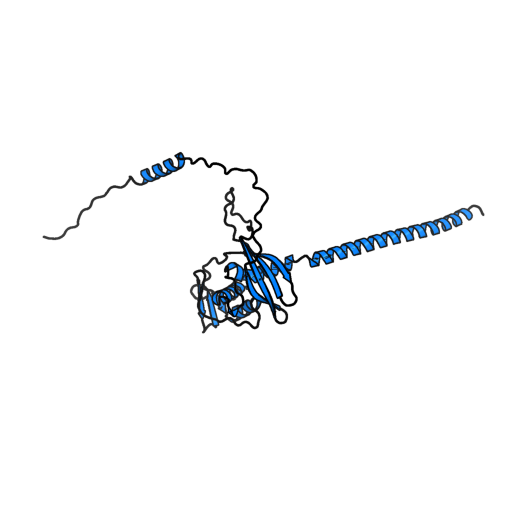GLN A 1 176 ? -17.680 -1.526 0.714 1.00 91.56 176 GLN A O 1
ATOM 1407 N N . LYS A 1 177 ? -15.567 -1.635 -0.026 1.00 92.50 177 LYS A N 1
ATOM 1408 C CA . LYS A 1 177 ? -14.960 -0.842 1.041 1.00 92.50 177 LYS A CA 1
ATOM 1409 C C . LYS A 1 177 ? -14.334 0.405 0.443 1.00 92.50 177 LYS A C 1
ATOM 1411 O O . LYS A 1 177 ? -13.695 0.343 -0.600 1.00 92.50 177 LYS A O 1
ATOM 1416 N N . ARG A 1 178 ? -14.517 1.538 1.110 1.00 94.44 178 ARG A N 1
ATOM 1417 C CA . ARG A 1 178 ? -13.889 2.808 0.744 1.00 94.44 178 ARG A CA 1
ATOM 1418 C C . ARG A 1 178 ? -12.945 3.231 1.852 1.00 94.44 178 ARG A C 1
ATOM 1420 O O . ARG A 1 178 ? -13.374 3.356 3.000 1.00 94.44 178 ARG A O 1
ATOM 1427 N N . ILE A 1 179 ? -11.693 3.464 1.496 1.00 94.69 179 ILE A N 1
ATOM 1428 C CA . ILE A 1 179 ? -10.612 3.767 2.426 1.00 94.69 179 ILE A CA 1
ATOM 1429 C C . ILE A 1 179 ? -10.054 5.130 2.060 1.00 94.69 179 ILE A C 1
ATOM 1431 O O . ILE A 1 179 ? -9.480 5.298 0.992 1.00 94.69 179 ILE A O 1
ATOM 1435 N N . THR A 1 180 ? -10.251 6.107 2.936 1.00 94.56 180 THR A N 1
ATOM 1436 C CA . THR A 1 180 ? -9.697 7.447 2.760 1.00 94.56 180 THR A CA 1
ATOM 1437 C C . THR A 1 180 ? -8.305 7.483 3.369 1.00 94.56 180 THR A C 1
ATOM 1439 O O . THR A 1 180 ? -8.145 7.324 4.586 1.00 94.56 180 THR A O 1
ATOM 1442 N N . VAL A 1 181 ? -7.311 7.695 2.513 1.00 95.00 181 VAL A N 1
ATOM 1443 C CA . VAL A 1 181 ? -5.891 7.708 2.856 1.00 95.00 181 VAL A CA 1
ATOM 1444 C C . VAL A 1 181 ? -5.351 9.114 2.698 1.00 95.00 181 VAL A C 1
ATOM 1446 O O . VAL A 1 181 ? -5.497 9.729 1.646 1.00 95.00 181 VAL A O 1
ATOM 1449 N N . GLY A 1 182 ? -4.728 9.613 3.757 1.00 93.25 182 GLY A N 1
ATOM 1450 C CA . GLY A 1 182 ? -3.937 10.827 3.734 1.00 93.25 182 GLY A CA 1
ATOM 1451 C C . GLY A 1 182 ? -2.497 10.536 3.320 1.00 93.25 182 GLY A C 1
ATOM 1452 O O . GLY A 1 182 ? -1.907 9.555 3.774 1.00 93.25 182 GLY A O 1
ATOM 1453 N N . TYR A 1 183 ? -1.941 11.404 2.482 1.00 91.94 183 TYR A N 1
ATOM 1454 C CA . TYR A 1 183 ? -0.573 11.314 1.983 1.00 91.94 183 TYR A CA 1
ATOM 1455 C C . TYR A 1 183 ? 0.333 12.177 2.852 1.00 91.94 183 TYR A C 1
ATOM 1457 O O . TYR A 1 183 ? 0.268 13.408 2.810 1.00 91.94 183 TYR A O 1
ATOM 1465 N N . VAL A 1 184 ? 1.142 11.527 3.688 1.00 90.31 184 VAL A N 1
ATOM 1466 C CA . VAL A 1 184 ? 2.048 12.197 4.626 1.00 90.31 184 VAL A CA 1
ATOM 1467 C C . VAL A 1 184 ? 3.433 12.278 4.002 1.00 90.31 184 VAL A C 1
ATOM 1469 O O . VAL A 1 184 ? 4.037 11.249 3.704 1.00 90.31 184 VAL A O 1
ATOM 1472 N N . ALA A 1 185 ? 3.928 13.494 3.781 1.00 85.19 185 ALA A N 1
ATOM 1473 C CA . ALA A 1 185 ? 5.282 13.699 3.280 1.00 85.19 185 ALA A CA 1
ATOM 1474 C C . ALA A 1 185 ? 6.312 13.251 4.336 1.00 85.19 185 ALA A C 1
ATOM 1476 O O . ALA A 1 185 ? 6.043 13.370 5.539 1.00 85.19 185 ALA A O 1
ATOM 1477 N N . PRO A 1 186 ? 7.492 12.755 3.923 1.00 78.06 186 PRO A N 1
ATOM 1478 C CA . PRO A 1 186 ? 8.584 12.517 4.855 1.00 78.06 186 PRO A CA 1
ATOM 1479 C C . PRO A 1 186 ? 8.927 13.817 5.600 1.00 78.06 186 PRO A C 1
ATOM 1481 O O . PRO A 1 186 ? 8.690 14.905 5.071 1.00 78.06 186 PRO A O 1
ATOM 1484 N N . PRO A 1 187 ? 9.490 13.742 6.816 1.00 69.00 187 PRO A N 1
ATOM 1485 C CA . PRO A 1 187 ? 9.822 14.937 7.576 1.00 69.00 187 PRO A CA 1
ATOM 1486 C C . PRO A 1 187 ? 10.800 15.825 6.795 1.00 69.00 187 PRO A C 1
ATOM 1488 O O . PRO A 1 187 ? 11.960 15.471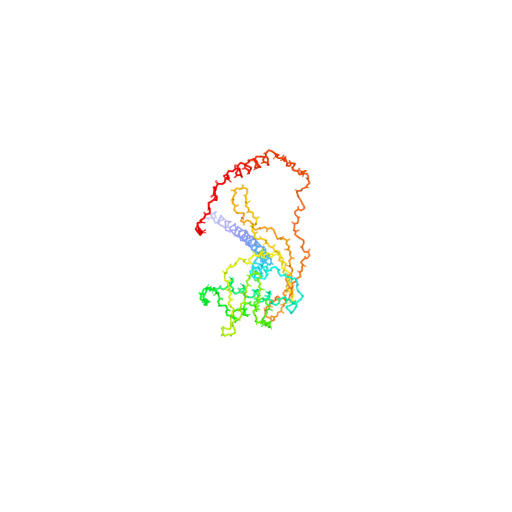 6.585 1.00 69.00 187 PRO A O 1
ATOM 1491 N N . THR A 1 188 ? 10.330 16.989 6.352 1.00 60.50 188 THR A N 1
ATOM 1492 C CA . THR A 1 188 ? 11.151 17.999 5.681 1.00 60.50 188 THR A CA 1
ATOM 1493 C C . THR A 1 188 ? 11.432 19.127 6.666 1.00 60.50 188 THR A C 1
ATOM 1495 O O . THR A 1 188 ? 10.681 20.098 6.739 1.00 60.50 188 THR A O 1
ATOM 1498 N N . GLY A 1 189 ? 12.485 18.999 7.469 1.00 58.09 189 GLY A N 1
ATOM 1499 C CA . GLY A 1 189 ? 12.853 20.064 8.397 1.00 58.09 189 GLY A CA 1
ATOM 1500 C C . GLY A 1 189 ? 13.996 19.705 9.334 1.00 58.09 189 GLY A C 1
ATOM 1501 O O . GLY A 1 189 ? 14.080 18.589 9.845 1.00 58.09 189 GLY A O 1
ATOM 1502 N N . PHE A 1 190 ? 14.861 20.687 9.573 1.00 57.22 190 PHE A N 1
ATOM 1503 C CA . PHE A 1 190 ? 15.666 20.729 10.784 1.00 57.22 190 PHE A CA 1
ATOM 1504 C C . PHE A 1 190 ? 14.867 21.519 11.819 1.00 57.22 190 PHE A C 1
ATOM 1506 O O . PHE A 1 190 ? 14.432 22.641 11.556 1.00 57.22 190 PHE A O 1
ATOM 1513 N N . SER A 1 191 ? 14.662 20.927 12.985 1.00 61.59 191 SER A N 1
ATOM 1514 C CA . SER A 1 191 ? 14.190 21.626 14.170 1.00 61.59 191 SER A CA 1
ATOM 1515 C C . SER A 1 191 ? 15.153 22.777 14.503 1.00 61.59 191 SER A C 1
ATOM 1517 O O . SER A 1 191 ? 16.336 22.740 14.156 1.00 61.59 191 SER A O 1
ATOM 1519 N N . LEU A 1 192 ? 14.666 23.813 15.195 1.00 62.72 192 LEU A N 1
ATOM 1520 C CA . LEU A 1 192 ? 15.452 25.014 15.536 1.00 62.72 192 LEU A CA 1
ATOM 1521 C C . LEU A 1 192 ? 16.706 24.709 16.390 1.00 62.72 192 LEU A C 1
ATOM 1523 O O . LEU A 1 192 ? 17.595 25.545 16.513 1.00 62.72 192 LEU A O 1
ATOM 1527 N N . ASP A 1 193 ? 16.772 23.513 16.977 1.00 72.44 193 ASP A N 1
ATOM 1528 C CA . ASP A 1 193 ? 17.897 22.972 17.746 1.00 72.44 193 ASP A CA 1
ATOM 1529 C C . ASP A 1 193 ? 18.901 22.161 16.896 1.00 72.44 193 ASP A C 1
ATOM 1531 O O . ASP A 1 193 ? 19.824 21.553 17.436 1.00 72.44 193 ASP A O 1
ATOM 1535 N N . GLY A 1 194 ? 18.737 22.146 15.570 1.00 61.72 194 GLY A N 1
ATOM 1536 C CA . GLY A 1 194 ? 19.589 21.408 14.640 1.00 61.72 194 GLY A CA 1
ATOM 1537 C C . GLY A 1 194 ? 19.296 19.907 14.565 1.00 61.72 194 GLY A C 1
ATOM 1538 O O . GLY A 1 194 ? 20.014 19.189 13.868 1.00 61.72 194 GLY A O 1
ATOM 1539 N N . THR A 1 195 ? 18.259 19.410 15.247 1.00 72.06 195 THR A N 1
ATOM 1540 C CA . THR A 1 195 ? 17.830 18.011 15.117 1.00 72.06 195 THR A CA 1
ATOM 1541 C C . THR A 1 195 ? 16.977 17.819 13.867 1.00 72.06 195 THR A C 1
ATOM 1543 O O . THR A 1 195 ? 16.206 18.696 13.485 1.00 72.06 195 THR A O 1
ATOM 1546 N N . LEU A 1 196 ? 17.103 16.670 13.197 1.00 66.38 196 LEU A N 1
ATOM 1547 C CA . LEU A 1 196 ? 16.168 16.308 12.133 1.00 66.38 196 LEU A CA 1
ATOM 1548 C C . LEU A 1 196 ? 14.787 16.117 12.768 1.00 66.38 196 LEU A C 1
ATOM 1550 O O . LEU A 1 196 ? 14.646 15.329 13.708 1.00 66.38 196 LEU A O 1
ATOM 1554 N N . SER A 1 197 ? 13.778 16.835 12.279 1.00 63.69 197 SER A N 1
ATOM 1555 C CA . SER A 1 197 ? 12.412 16.640 12.753 1.00 63.69 197 SER A CA 1
ATOM 1556 C C . SER A 1 197 ? 11.993 15.199 12.445 1.00 63.69 197 SER A C 1
ATOM 1558 O O . SER A 1 197 ? 12.091 14.749 11.310 1.00 63.69 197 SER A O 1
ATOM 1560 N N . THR A 1 198 ? 11.577 14.445 13.463 1.00 63.22 198 THR A N 1
ATOM 1561 C CA . THR A 1 198 ? 11.097 13.055 13.312 1.00 63.22 198 THR A CA 1
ATOM 1562 C C . THR A 1 198 ? 9.574 12.965 13.313 1.00 63.22 198 THR A C 1
ATOM 1564 O O . THR A 1 198 ? 9.015 11.880 13.157 1.00 63.22 198 THR A O 1
ATOM 1567 N N . GLU A 1 199 ? 8.891 14.100 13.476 1.00 62.66 199 GLU A N 1
ATOM 1568 C CA . GLU A 1 199 ? 7.438 14.143 13.473 1.00 62.66 199 GLU A CA 1
ATOM 1569 C C . GLU A 1 199 ? 6.911 13.955 12.048 1.00 62.66 199 GLU A C 1
ATOM 1571 O O . GLU A 1 199 ? 7.238 14.710 11.131 1.00 62.66 199 GLU A O 1
ATOM 1576 N N . GLN A 1 200 ? 6.096 12.915 11.865 1.00 66.06 200 GLN A N 1
ATOM 1577 C CA . GLN A 1 200 ? 5.303 12.740 10.657 1.00 66.06 200 GLN A CA 1
ATOM 1578 C C . GLN A 1 200 ? 4.279 13.873 10.588 1.00 66.06 200 GLN A C 1
ATOM 1580 O O . GLN A 1 200 ? 3.459 14.028 11.495 1.00 66.06 200 GLN A O 1
ATOM 1585 N N . GLY A 1 201 ? 4.352 14.665 9.519 1.00 70.62 201 GLY A N 1
ATOM 1586 C CA . GLY A 1 201 ? 3.457 15.796 9.308 1.00 70.62 201 GLY A CA 1
ATOM 1587 C C . GLY A 1 201 ? 1.991 15.387 9.153 1.00 70.62 201 GLY A C 1
ATOM 1588 O O . GLY A 1 201 ? 1.629 14.208 9.068 1.00 70.62 201 GLY A O 1
ATOM 1589 N N . GLU A 1 202 ? 1.115 16.384 9.093 1.00 81.75 202 GLU A N 1
ATOM 1590 C CA . GLU A 1 202 ? -0.268 16.151 8.690 1.00 81.75 202 GLU A CA 1
ATOM 1591 C C . GLU A 1 202 ? -0.344 15.763 7.204 1.00 81.75 202 GLU A C 1
ATOM 1593 O O . GLU A 1 202 ? 0.513 16.170 6.413 1.00 81.75 202 GLU A O 1
ATOM 1598 N N . PRO A 1 203 ? -1.352 14.972 6.793 1.00 86.38 203 PRO A N 1
ATOM 1599 C CA . PRO A 1 203 ? -1.497 14.621 5.390 1.00 86.38 203 PRO A CA 1
ATOM 1600 C C . PRO A 1 203 ? -1.722 15.853 4.508 1.00 86.38 203 PRO A C 1
ATOM 1602 O O . PRO A 1 203 ? -2.605 16.667 4.786 1.00 86.38 203 PRO A O 1
ATOM 1605 N N . ALA A 1 204 ? -0.962 15.955 3.416 1.00 85.19 204 ALA A N 1
ATOM 1606 C CA . ALA A 1 204 ? -1.040 17.077 2.482 1.00 85.19 204 ALA A CA 1
ATOM 1607 C C . ALA A 1 204 ? -2.333 17.046 1.647 1.00 85.19 204 ALA A C 1
ATOM 1609 O O . ALA A 1 204 ? -2.962 18.077 1.407 1.00 85.19 204 ALA A O 1
ATOM 1610 N N . PHE A 1 205 ? -2.741 15.851 1.222 1.00 89.38 205 PHE A N 1
ATOM 1611 C CA . PHE A 1 205 ? -3.956 15.594 0.454 1.00 89.38 205 PHE A CA 1
ATOM 1612 C C . PHE A 1 205 ? -4.470 14.174 0.716 1.00 89.38 205 PHE A C 1
ATOM 1614 O O . PHE A 1 205 ? -3.818 13.376 1.397 1.00 89.38 205 PHE A O 1
ATOM 1621 N N . TYR A 1 206 ? -5.669 13.883 0.207 1.00 93.00 206 TYR A N 1
ATOM 1622 C CA . TYR A 1 206 ? -6.402 12.655 0.495 1.00 93.00 206 TYR A CA 1
ATOM 1623 C C . TYR A 1 206 ? -6.924 12.005 -0.783 1.00 93.00 206 TYR A C 1
ATOM 1625 O O . TYR A 1 206 ? -7.552 12.665 -1.613 1.00 93.00 206 TYR A O 1
ATOM 1633 N N . TYR A 1 207 ? -6.756 10.690 -0.874 1.00 94.94 207 TYR A N 1
ATOM 1634 C CA . TYR A 1 207 ? -7.376 9.861 -1.902 1.00 94.94 207 TYR A CA 1
ATOM 1635 C C . TYR A 1 207 ? -8.277 8.804 -1.268 1.00 94.94 207 TYR A C 1
ATOM 1637 O O . TYR A 1 207 ? -8.004 8.272 -0.190 1.00 94.94 207 TYR A O 1
ATOM 1645 N N . ASP A 1 208 ? -9.375 8.513 -1.951 1.00 95.06 208 ASP A N 1
ATOM 1646 C CA . ASP A 1 208 ? -10.294 7.441 -1.616 1.00 95.06 208 ASP A CA 1
ATOM 1647 C C . ASP A 1 208 ? -9.965 6.214 -2.472 1.00 95.06 208 ASP A C 1
ATOM 1649 O O . ASP A 1 208 ? -10.203 6.191 -3.682 1.00 95.06 208 ASP A O 1
ATOM 1653 N N . TYR A 1 209 ? -9.475 5.170 -1.814 1.00 95.62 209 TYR A N 1
ATOM 1654 C CA . TYR A 1 209 ? -9.241 3.859 -2.400 1.00 95.62 209 TYR A CA 1
ATOM 1655 C C . TYR A 1 209 ? -10.499 3.009 -2.293 1.00 95.62 209 TYR A C 1
ATOM 1657 O O . TYR A 1 209 ? -11.080 2.838 -1.214 1.00 95.62 209 TYR A O 1
ATOM 1665 N N . ILE A 1 210 ? -10.931 2.478 -3.427 1.00 95.56 210 ILE A N 1
ATOM 1666 C CA . ILE A 1 210 ? -12.175 1.742 -3.561 1.00 95.56 210 ILE A CA 1
ATOM 1667 C C . ILE A 1 210 ? -11.837 0.271 -3.760 1.00 95.56 210 ILE A C 1
ATOM 1669 O O . ILE A 1 210 ? -11.340 -0.129 -4.810 1.00 95.56 210 ILE A O 1
ATOM 1673 N N . PHE A 1 211 ? -12.153 -0.539 -2.758 1.00 95.25 211 PHE A N 1
ATOM 1674 C CA . PHE A 1 211 ? -11.970 -1.979 -2.797 1.00 95.25 211 PHE A CA 1
ATOM 1675 C C . PHE A 1 211 ? -13.296 -2.676 -3.064 1.00 95.25 211 PHE A C 1
ATOM 1677 O O . PHE A 1 211 ? -14.270 -2.446 -2.348 1.00 95.25 211 PHE A O 1
ATOM 1684 N N . THR A 1 212 ? -13.335 -3.570 -4.042 1.00 93.31 212 THR A N 1
ATOM 1685 C CA . THR A 1 212 ? -14.527 -4.358 -4.375 1.00 93.31 212 THR A CA 1
ATOM 1686 C C . THR A 1 212 ? -14.345 -5.791 -3.902 1.00 93.31 212 THR A C 1
ATOM 1688 O O . THR A 1 212 ? -13.240 -6.335 -3.919 1.00 93.31 212 THR A O 1
ATOM 1691 N N . ARG A 1 213 ? -15.431 -6.408 -3.435 1.00 91.06 213 ARG A N 1
ATOM 1692 C CA . ARG A 1 213 ? -15.400 -7.800 -2.996 1.00 91.06 213 ARG A CA 1
ATOM 1693 C C . ARG A 1 213 ? -15.251 -8.732 -4.199 1.00 91.06 213 ARG A C 1
ATOM 1695 O O . ARG A 1 213 ? -16.099 -8.719 -5.086 1.00 91.06 213 ARG A O 1
ATOM 1702 N N . GLN A 1 214 ? -14.226 -9.578 -4.190 1.00 87.69 214 GLN A N 1
ATOM 1703 C CA . GLN A 1 214 ? -14.059 -10.666 -5.156 1.00 87.69 214 GLN A CA 1
ATOM 1704 C C . GLN A 1 214 ? -13.788 -11.959 -4.374 1.00 87.69 214 GLN A C 1
ATOM 1706 O O . GLN A 1 214 ? -12.810 -12.065 -3.633 1.00 87.69 214 GLN A O 1
ATOM 1711 N N . GLY A 1 215 ? -14.710 -12.923 -4.461 1.00 82.12 215 GLY A N 1
ATOM 1712 C CA . GLY A 1 215 ? -14.669 -14.144 -3.649 1.00 82.12 215 GLY A CA 1
ATOM 1713 C C . GLY A 1 215 ? -14.646 -13.857 -2.138 1.00 82.12 215 GLY A C 1
ATOM 1714 O O . GLY A 1 215 ? -15.577 -13.255 -1.586 1.00 82.12 215 GLY A O 1
ATOM 1715 N N . ASP A 1 216 ? -13.566 -14.289 -1.485 1.00 78.88 216 ASP A N 1
ATOM 1716 C CA . ASP A 1 216 ? -13.359 -14.162 -0.036 1.00 78.88 216 ASP A CA 1
ATOM 1717 C C . ASP A 1 216 ? -12.612 -12.878 0.376 1.00 78.88 216 ASP A C 1
ATOM 1719 O O . ASP A 1 216 ? -12.477 -12.609 1.571 1.00 78.88 216 ASP A O 1
ATOM 1723 N N . GLY A 1 217 ? -12.149 -12.071 -0.587 1.00 85.94 217 GLY A N 1
ATOM 1724 C CA . GLY A 1 217 ? -11.311 -10.892 -0.350 1.00 85.94 217 GLY A CA 1
ATOM 1725 C C . GLY A 1 217 ? -11.912 -9.573 -0.844 1.00 85.94 217 GLY A C 1
ATOM 1726 O O . GLY A 1 217 ? -12.904 -9.543 -1.574 1.00 85.94 217 GLY A O 1
ATOM 1727 N N . TYR A 1 218 ? -11.287 -8.470 -0.428 1.00 92.38 218 TYR A N 1
ATOM 1728 C CA . TYR A 1 218 ? -11.513 -7.126 -0.961 1.00 92.38 218 TYR A CA 1
ATOM 1729 C C . TYR A 1 218 ? -10.250 -6.685 -1.687 1.00 92.38 218 TYR A C 1
ATOM 1731 O O . TYR A 1 218 ? -9.187 -6.665 -1.071 1.00 92.38 218 TYR A O 1
ATOM 1739 N N . TYR A 1 219 ? -10.386 -6.298 -2.950 1.00 94.19 219 TYR A N 1
ATOM 1740 C CA . TYR A 1 219 ? -9.261 -5.925 -3.806 1.00 94.19 219 TYR A CA 1
ATOM 1741 C C . TYR A 1 219 ? -9.478 -4.545 -4.401 1.00 94.19 219 TYR A C 1
ATOM 1743 O O . TYR A 1 219 ? -10.622 -4.144 -4.640 1.00 94.19 219 TYR A O 1
ATOM 1751 N N . LEU A 1 220 ? -8.388 -3.808 -4.586 1.00 94.94 220 LEU A N 1
ATOM 1752 C CA . LEU A 1 220 ? -8.389 -2.469 -5.142 1.00 94.94 220 LEU A CA 1
ATOM 1753 C C . LEU A 1 220 ? -8.986 -2.508 -6.547 1.00 94.94 220 LEU A C 1
ATOM 1755 O O . LEU A 1 220 ? -8.523 -3.242 -7.410 1.00 94.94 220 LEU A O 1
ATOM 1759 N N . ALA A 1 221 ? -10.026 -1.712 -6.757 1.00 94.00 221 ALA A N 1
ATOM 1760 C CA . ALA A 1 221 ? -10.718 -1.615 -8.033 1.00 94.00 221 ALA A CA 1
ATOM 1761 C C . ALA A 1 221 ? -10.549 -0.229 -8.658 1.00 94.00 221 ALA A C 1
ATOM 1763 O O . ALA A 1 221 ? -10.419 -0.129 -9.871 1.00 94.00 221 ALA A O 1
ATOM 1764 N N . ALA A 1 222 ? -10.559 0.825 -7.839 1.00 94.25 222 ALA A N 1
ATOM 1765 C CA . ALA A 1 222 ? -10.510 2.206 -8.303 1.00 94.25 222 ALA A CA 1
ATOM 1766 C C . ALA A 1 222 ? -9.899 3.134 -7.247 1.00 94.25 222 ALA A C 1
ATOM 1768 O O . ALA A 1 222 ? -9.875 2.814 -6.053 1.00 94.25 222 ALA A O 1
ATOM 1769 N N . MET A 1 223 ? -9.470 4.313 -7.682 1.00 94.25 223 MET A N 1
ATOM 1770 C CA . MET A 1 223 ? -8.939 5.368 -6.828 1.00 94.25 223 MET A CA 1
ATOM 1771 C C . MET A 1 223 ? -9.467 6.724 -7.290 1.00 94.25 223 MET A C 1
ATOM 1773 O O . MET A 1 223 ? -9.399 7.057 -8.468 1.00 94.25 223 MET A O 1
ATOM 1777 N N . THR A 1 224 ? -9.978 7.528 -6.359 1.00 93.00 224 THR A N 1
ATOM 1778 C CA . THR A 1 224 ? -10.534 8.856 -6.657 1.00 93.00 224 THR A CA 1
ATOM 1779 C C . THR A 1 224 ? -10.053 9.899 -5.656 1.00 93.00 224 THR A C 1
ATOM 1781 O O . THR A 1 224 ? -9.731 9.566 -4.515 1.00 93.00 224 THR A O 1
ATOM 1784 N N . THR A 1 225 ? -9.989 11.166 -6.061 1.00 90.00 225 THR A N 1
ATOM 1785 C CA . THR A 1 225 ? -9.672 12.276 -5.151 1.00 90.00 225 THR A CA 1
ATOM 1786 C C . THR A 1 225 ? -10.726 12.358 -4.052 1.00 90.00 225 THR A C 1
ATOM 1788 O O . THR A 1 225 ? -11.924 12.329 -4.331 1.00 90.00 225 THR A O 1
ATOM 1791 N N . SER A 1 226 ? -10.296 12.436 -2.792 1.00 87.00 226 SER A N 1
ATOM 1792 C CA . SER A 1 226 ? -11.234 12.530 -1.675 1.00 87.00 226 SER A CA 1
ATOM 1793 C C . SER A 1 226 ? -11.791 13.949 -1.551 1.00 87.00 226 SER A C 1
ATOM 1795 O O . SER A 1 226 ? -11.065 14.930 -1.697 1.00 87.00 226 SER A O 1
ATOM 1797 N N . ASP A 1 227 ? -13.066 14.067 -1.177 1.00 80.19 227 ASP A N 1
ATOM 1798 C CA . ASP A 1 227 ? -13.675 15.353 -0.806 1.00 80.19 227 ASP A CA 1
ATOM 1799 C C . ASP A 1 227 ? -13.155 15.885 0.547 1.00 80.19 227 ASP A C 1
ATOM 1801 O O . ASP A 1 227 ? -13.457 17.019 0.937 1.00 80.19 227 ASP A O 1
ATOM 1805 N N . MET A 1 228 ? -12.404 15.069 1.305 1.00 76.38 228 MET A N 1
ATOM 1806 C CA . MET A 1 228 ? -11.770 15.506 2.549 1.00 76.38 228 MET A CA 1
ATOM 1807 C C . MET A 1 228 ? -10.698 16.551 2.245 1.00 76.38 228 MET A C 1
ATOM 1809 O O . MET A 1 228 ? -9.677 16.274 1.621 1.00 76.38 228 MET A O 1
ATOM 1813 N N . LYS A 1 229 ? -10.929 17.771 2.728 1.00 68.44 229 LYS A N 1
ATOM 1814 C CA . LYS A 1 229 ? -9.907 18.815 2.753 1.00 68.44 229 LYS A CA 1
ATOM 1815 C C . LYS A 1 229 ? -8.932 18.528 3.898 1.00 68.44 229 LYS A C 1
ATOM 1817 O O . LYS A 1 229 ? -9.385 18.020 4.928 1.00 68.44 229 LYS A O 1
ATOM 1822 N N . PRO A 1 230 ? -7.639 18.875 3.760 1.00 65.50 230 PRO A N 1
ATOM 1823 C CA . PRO A 1 230 ? -6.740 18.901 4.908 1.00 65.50 230 PRO A CA 1
ATOM 1824 C C . PRO A 1 230 ? -7.386 19.712 6.021 1.00 65.50 230 PRO A C 1
ATOM 1826 O O . PRO A 1 230 ? -8.028 20.733 5.742 1.00 65.50 230 PRO A O 1
ATOM 1829 N N . GLU A 1 231 ? -7.273 19.226 7.260 1.00 52.47 231 GLU A N 1
ATOM 1830 C CA . GLU A 1 231 ? -7.700 19.983 8.428 1.00 52.47 231 GLU A CA 1
ATOM 1831 C C . GLU A 1 231 ? -6.829 21.236 8.497 1.00 52.47 231 GLU A C 1
ATOM 1833 O O . GLU A 1 231 ? -5.799 21.294 9.148 1.00 52.47 231 GLU A O 1
ATOM 1838 N N . THR A 1 232 ? -7.238 22.279 7.777 1.00 42.78 232 THR A N 1
ATOM 1839 C CA . THR A 1 232 ? -6.766 23.620 8.064 1.00 42.78 232 THR A CA 1
ATOM 1840 C C . THR A 1 232 ? -7.174 23.850 9.502 1.00 42.78 232 THR A C 1
ATOM 1842 O O . THR A 1 232 ? -8.371 23.848 9.799 1.00 42.78 232 THR A O 1
ATOM 1845 N N . THR A 1 233 ? -6.202 24.017 10.393 1.00 38.09 233 THR A N 1
ATOM 1846 C CA . THR A 1 233 ? -6.432 24.460 11.763 1.00 38.09 233 THR A CA 1
ATOM 1847 C C . THR A 1 233 ? -7.051 25.862 11.710 1.00 38.09 233 THR A C 1
ATOM 1849 O O . THR A 1 233 ? -6.398 26.889 11.876 1.00 38.09 233 THR A O 1
ATOM 1852 N N . ALA A 1 234 ? -8.346 25.935 11.417 1.00 42.94 234 ALA A N 1
ATOM 1853 C CA . ALA A 1 234 ? -9.147 27.139 11.463 1.00 42.94 234 ALA A CA 1
ATOM 1854 C C . ALA A 1 234 ? -9.444 27.407 12.939 1.00 42.94 234 ALA A C 1
ATOM 1856 O O . ALA A 1 234 ? -10.503 27.049 13.448 1.00 42.94 234 ALA A O 1
ATOM 1857 N N . GLY A 1 235 ? -8.464 27.962 13.658 1.00 42.47 235 GLY A N 1
ATOM 1858 C CA . GLY A 1 235 ? -8.632 28.142 15.096 1.00 42.47 235 GLY A CA 1
ATOM 1859 C C . GLY A 1 235 ? -7.488 28.733 15.911 1.00 42.47 235 GLY A C 1
ATOM 1860 O O . GLY A 1 235 ? -7.541 28.572 17.119 1.00 42.47 235 GLY A O 1
ATOM 1861 N N . ALA A 1 236 ? -6.482 29.405 15.337 1.00 38.28 236 ALA A N 1
ATOM 1862 C CA . ALA A 1 236 ? -5.544 30.227 16.125 1.00 38.28 236 ALA A CA 1
ATOM 1863 C C . ALA A 1 236 ? -4.747 31.231 15.266 1.00 38.28 236 ALA A C 1
ATOM 1865 O O . ALA A 1 236 ? -3.525 31.265 15.313 1.00 38.28 236 ALA A O 1
ATOM 1866 N N . ALA A 1 237 ? -5.414 32.058 14.461 1.00 38.72 237 ALA A N 1
ATOM 1867 C CA . ALA A 1 237 ? -4.756 33.203 13.818 1.00 38.72 237 ALA A CA 1
ATOM 1868 C C . ALA A 1 237 ? -5.720 34.386 13.642 1.00 38.72 237 ALA A C 1
ATOM 1870 O O . ALA A 1 237 ? -5.796 35.009 12.589 1.00 38.72 237 ALA A O 1
ATOM 1871 N N . ALA A 1 238 ? -6.487 34.703 14.686 1.00 44.22 238 ALA A N 1
ATOM 1872 C CA . ALA A 1 238 ? -6.994 36.057 14.852 1.00 44.22 238 ALA A CA 1
ATOM 1873 C C . ALA A 1 238 ? -6.020 36.785 15.784 1.00 44.22 238 ALA A C 1
ATOM 1875 O O . ALA A 1 238 ? -5.952 36.468 16.968 1.00 44.22 238 ALA A O 1
ATOM 1876 N N . SER A 1 239 ? -5.312 37.779 15.243 1.00 44.34 239 SER A N 1
ATOM 1877 C CA . SER A 1 239 ? -4.349 38.665 15.922 1.00 44.34 239 SER A CA 1
ATOM 1878 C C . SER A 1 239 ? -2.910 38.155 16.008 1.00 44.34 239 SER A C 1
ATOM 1880 O O . SER A 1 239 ? -2.418 37.854 17.087 1.00 44.34 239 SER A O 1
ATOM 1882 N N . GLN A 1 240 ? -2.196 38.186 14.885 1.00 33.41 240 GLN A N 1
ATOM 1883 C CA . GLN A 1 240 ? -0.829 38.711 14.862 1.00 33.41 240 GLN A CA 1
ATOM 1884 C C . GLN A 1 240 ? -0.522 39.165 13.435 1.00 33.41 240 GLN A C 1
ATOM 1886 O O . GLN A 1 240 ? -0.517 38.373 12.496 1.00 33.41 240 GLN A O 1
ATOM 1891 N N . ALA A 1 241 ? -0.353 40.478 13.272 1.00 38.41 241 ALA A N 1
ATOM 1892 C CA . ALA A 1 241 ? 0.253 41.045 12.078 1.00 38.41 241 ALA A CA 1
ATOM 1893 C C . ALA A 1 241 ? 1.610 40.355 11.835 1.00 38.41 241 ALA A C 1
ATOM 1895 O O . ALA A 1 241 ? 2.274 40.000 12.814 1.00 38.41 241 ALA A O 1
ATOM 1896 N N . PRO A 1 242 ? 2.027 40.151 10.573 1.00 42.38 242 PRO A N 1
ATOM 1897 C CA . PRO A 1 242 ? 3.322 39.549 10.285 1.00 42.38 242 PRO A CA 1
ATOM 1898 C C . PRO A 1 242 ? 4.427 40.338 11.007 1.00 42.38 242 PRO A C 1
ATOM 1900 O O . PRO A 1 242 ? 4.393 41.575 10.976 1.00 42.38 242 PRO A O 1
ATOM 1903 N N . PRO A 1 243 ? 5.394 39.675 11.671 1.00 39.62 243 PRO A N 1
ATOM 1904 C CA . PRO A 1 243 ? 6.558 40.375 12.175 1.00 39.62 243 PRO A CA 1
ATOM 1905 C C . PRO A 1 243 ? 7.277 40.980 10.971 1.00 39.62 243 PRO A C 1
ATOM 1907 O O . PRO A 1 243 ? 7.679 40.279 10.043 1.00 39.62 243 PRO A O 1
ATOM 1910 N N . VAL A 1 244 ? 7.381 42.306 10.971 1.00 44.78 244 VAL A N 1
ATOM 1911 C CA . VAL A 1 244 ? 8.248 43.046 10.060 1.00 44.78 244 VAL A CA 1
ATOM 1912 C C . VAL A 1 244 ? 9.660 42.530 10.310 1.00 44.78 244 VAL A C 1
ATOM 1914 O O . VAL A 1 244 ? 10.229 42.788 11.367 1.00 44.78 244 VAL A O 1
ATOM 1917 N N . ILE A 1 245 ? 10.194 41.758 9.367 1.00 42.16 245 ILE A N 1
ATOM 1918 C CA . ILE A 1 245 ? 11.608 41.392 9.330 1.00 42.16 245 ILE A CA 1
ATOM 1919 C C . ILE A 1 245 ? 12.361 42.695 9.027 1.00 42.16 245 ILE A C 1
ATOM 1921 O O . ILE A 1 245 ? 12.130 43.267 7.956 1.00 42.16 245 ILE A O 1
ATOM 1925 N N . PRO A 1 246 ? 13.222 43.213 9.921 1.00 42.34 246 PRO A N 1
ATOM 1926 C CA . PRO A 1 246 ? 14.155 44.258 9.536 1.00 42.34 246 PRO A CA 1
ATOM 1927 C C . PRO A 1 246 ? 15.091 43.645 8.493 1.00 42.34 246 PRO A C 1
ATOM 1929 O O . PRO A 1 246 ? 15.783 42.667 8.767 1.00 42.34 246 PRO A O 1
ATOM 1932 N N . GLN A 1 247 ? 15.058 44.166 7.269 1.00 43.25 247 GLN A N 1
ATOM 1933 C CA . GLN A 1 247 ? 16.102 43.896 6.291 1.00 43.25 247 GLN A CA 1
ATOM 1934 C C . GLN A 1 247 ? 17.392 44.512 6.838 1.00 43.25 247 GLN A C 1
ATOM 1936 O O . GLN A 1 247 ? 17.591 45.720 6.739 1.00 43.25 247 GLN A O 1
ATOM 1941 N N . ASP A 1 248 ? 18.247 43.696 7.452 1.00 51.94 248 ASP A N 1
ATOM 1942 C CA . ASP A 1 248 ? 19.608 44.096 7.806 1.00 51.94 248 ASP A CA 1
ATOM 1943 C C . ASP A 1 248 ? 20.425 44.263 6.511 1.00 51.94 248 ASP A C 1
ATOM 1945 O O . ASP A 1 248 ? 21.138 43.364 6.065 1.00 51.94 248 ASP A O 1
ATOM 1949 N N . GLU A 1 249 ? 20.329 45.451 5.899 1.00 56.09 249 GLU A N 1
ATOM 1950 C CA . GLU A 1 249 ? 21.163 45.919 4.774 1.00 56.09 249 GLU A CA 1
ATOM 1951 C C . GLU A 1 249 ? 22.676 45.820 5.066 1.00 56.09 249 GLU A C 1
ATOM 1953 O O . GLU A 1 249 ? 23.495 45.842 4.144 1.00 56.09 249 GLU A O 1
ATOM 1958 N N . GLN A 1 250 ? 23.062 45.670 6.338 1.00 51.53 250 GLN A N 1
ATOM 1959 C CA . GLN A 1 250 ? 24.452 45.514 6.767 1.00 51.53 250 GLN A CA 1
ATOM 1960 C C . GLN A 1 250 ? 25.016 44.117 6.472 1.00 51.53 250 GLN A C 1
ATOM 1962 O O . GLN A 1 250 ? 26.157 44.010 6.033 1.00 51.53 250 GLN A O 1
ATOM 1967 N N . LEU A 1 251 ? 24.212 43.051 6.586 1.00 51.12 251 LEU A N 1
ATOM 1968 C CA . LEU A 1 251 ? 24.695 41.688 6.325 1.00 51.12 251 LEU A CA 1
ATOM 1969 C C . LEU A 1 251 ? 24.937 41.449 4.825 1.00 51.12 251 LEU A C 1
ATOM 1971 O O . LEU A 1 251 ? 25.884 40.773 4.430 1.00 51.12 251 LEU A O 1
ATOM 1975 N N . ALA A 1 252 ? 24.096 42.045 3.973 1.00 54.50 252 ALA A N 1
ATOM 1976 C CA . ALA A 1 252 ? 24.233 41.954 2.520 1.00 54.50 252 ALA A CA 1
ATOM 1977 C C . ALA A 1 252 ? 25.465 42.719 1.998 1.00 54.50 252 ALA A C 1
ATOM 1979 O O . ALA A 1 252 ? 26.094 42.293 1.028 1.00 54.50 252 ALA A O 1
ATOM 1980 N N . SER A 1 253 ? 25.838 43.823 2.651 1.00 57.25 253 SER A N 1
ATOM 1981 C CA . SER A 1 253 ? 27.011 44.619 2.274 1.00 57.25 253 SER A CA 1
ATOM 1982 C C . SER A 1 253 ? 28.332 44.019 2.780 1.00 57.25 253 SER A C 1
ATOM 1984 O O . SER A 1 253 ? 29.346 44.135 2.088 1.00 57.25 253 SER A O 1
ATOM 1986 N N . GLU A 1 254 ? 28.322 43.288 3.901 1.00 55.28 254 GLU A N 1
ATOM 1987 C CA . GLU A 1 254 ? 29.485 42.532 4.399 1.00 55.28 254 GLU A CA 1
ATOM 1988 C C . GLU A 1 254 ? 29.823 41.317 3.518 1.00 55.28 254 GLU A C 1
ATOM 1990 O O . GLU A 1 254 ? 30.992 41.087 3.194 1.00 55.28 254 GLU A O 1
ATOM 1995 N N . ILE A 1 255 ? 28.804 40.596 3.032 1.00 62.22 255 ILE A N 1
ATOM 1996 C CA . ILE A 1 255 ? 28.988 39.450 2.123 1.00 62.22 255 ILE A CA 1
ATOM 1997 C C . ILE A 1 255 ? 29.567 39.905 0.771 1.00 62.22 255 ILE A C 1
ATOM 1999 O O . ILE A 1 255 ? 30.441 39.238 0.213 1.00 62.22 255 ILE A O 1
ATOM 2003 N N . GLN A 1 256 ? 29.149 41.070 0.262 1.00 58.09 256 GLN A N 1
ATOM 2004 C CA . GLN A 1 256 ? 29.653 41.600 -1.008 1.00 58.09 256 GLN A CA 1
ATOM 2005 C C . GLN A 1 256 ? 31.111 42.096 -0.907 1.00 58.09 256 GLN A C 1
ATOM 2007 O O . GLN A 1 256 ? 31.889 41.899 -1.839 1.00 58.09 256 GLN A O 1
ATOM 2012 N N . GLN A 1 257 ? 31.522 42.674 0.230 1.00 63.12 257 GLN A N 1
ATOM 2013 C CA . GLN A 1 257 ? 32.917 43.095 0.456 1.00 63.12 257 GLN A CA 1
ATOM 2014 C C . GLN A 1 257 ? 33.876 41.912 0.662 1.00 63.12 257 GLN A C 1
ATOM 2016 O O . GLN A 1 257 ? 35.038 41.968 0.239 1.00 63.12 257 GLN A O 1
ATOM 2021 N N . GLN A 1 258 ? 33.405 40.811 1.259 1.00 58.88 258 GLN A N 1
ATOM 2022 C CA . GLN A 1 258 ? 34.184 39.571 1.322 1.00 58.88 258 GLN A CA 1
ATOM 2023 C C . GLN A 1 258 ? 34.323 38.902 -0.052 1.00 58.88 258 GLN A C 1
ATOM 2025 O O . GLN A 1 258 ? 35.379 38.348 -0.346 1.00 58.88 258 GLN A O 1
ATOM 2030 N N . ALA A 1 259 ? 33.317 39.006 -0.926 1.00 54.41 259 ALA A N 1
ATOM 2031 C CA . ALA A 1 259 ? 33.402 38.481 -2.289 1.00 54.41 259 ALA A CA 1
ATOM 2032 C C . ALA A 1 259 ? 34.404 39.258 -3.170 1.00 54.41 259 ALA A C 1
ATOM 2034 O O . ALA A 1 259 ? 35.194 38.639 -3.884 1.00 54.41 259 ALA A O 1
ATOM 2035 N N . ASP A 1 260 ? 34.444 40.593 -3.076 1.00 53.03 260 ASP A N 1
ATOM 2036 C CA . ASP A 1 260 ? 35.365 41.425 -3.875 1.00 53.03 260 ASP A CA 1
ATOM 2037 C C . ASP A 1 260 ? 36.834 41.322 -3.423 1.00 53.03 260 ASP A C 1
ATOM 2039 O O . ASP A 1 260 ? 37.756 41.436 -4.234 1.00 53.03 260 ASP A O 1
ATOM 2043 N N . SER A 1 261 ? 37.085 41.043 -2.140 1.00 55.28 261 SER A N 1
ATOM 2044 C CA . SER A 1 261 ? 38.449 40.860 -1.614 1.00 55.28 261 SER A CA 1
ATOM 2045 C C . SER A 1 261 ? 39.080 39.508 -1.985 1.00 55.28 261 SER A C 1
ATOM 2047 O O . SER A 1 261 ? 40.305 39.386 -1.973 1.00 55.28 261 SER A O 1
ATOM 2049 N N . LEU A 1 262 ? 38.275 38.519 -2.393 1.00 52.66 262 LEU A N 1
ATOM 2050 C CA . LEU A 1 262 ? 38.732 37.210 -2.880 1.00 52.66 262 LEU A CA 1
ATOM 2051 C C . LEU A 1 262 ? 38.988 37.176 -4.402 1.00 52.66 262 LEU A C 1
ATOM 2053 O O . LEU A 1 262 ? 39.697 36.288 -4.874 1.00 52.66 262 LEU A O 1
ATOM 2057 N N . ALA A 1 263 ? 38.476 38.147 -5.169 1.00 51.62 263 ALA A N 1
ATOM 2058 C CA . ALA A 1 263 ? 38.610 38.198 -6.632 1.00 51.62 263 ALA A CA 1
ATOM 2059 C C . ALA A 1 263 ? 39.795 39.053 -7.148 1.00 51.62 263 ALA A C 1
ATOM 2061 O O . ALA A 1 263 ? 40.125 38.995 -8.331 1.00 51.62 263 ALA A O 1
ATOM 2062 N N . GLY A 1 264 ? 40.469 39.827 -6.288 1.00 45.25 264 GLY A N 1
ATOM 2063 C CA . GLY A 1 264 ? 41.506 40.797 -6.685 1.00 45.25 264 GLY A CA 1
ATOM 2064 C C . GLY A 1 264 ? 42.959 40.295 -6.742 1.00 45.25 264 GLY A C 1
ATOM 2065 O O . GLY A 1 264 ? 43.869 41.107 -6.891 1.00 45.25 264 GLY A O 1
ATOM 2066 N N . GLY A 1 265 ? 43.218 38.993 -6.595 1.00 47.12 265 GLY A N 1
ATOM 2067 C CA . GLY A 1 265 ? 44.563 38.482 -6.306 1.00 47.12 265 GLY A CA 1
ATOM 2068 C C . GLY A 1 265 ? 45.094 37.396 -7.237 1.00 47.12 265 GLY A C 1
ATOM 2069 O O . GLY A 1 265 ? 45.483 36.353 -6.732 1.00 47.12 265 GLY A O 1
ATOM 2070 N N . SER A 1 266 ? 45.148 37.603 -8.558 1.00 38.16 266 SER A N 1
ATOM 2071 C CA . SER A 1 266 ? 46.147 36.925 -9.411 1.00 38.16 266 SER A CA 1
ATOM 2072 C C . SER A 1 266 ? 46.186 37.525 -10.819 1.00 38.16 266 SER A C 1
ATOM 2074 O O . SER A 1 266 ? 45.347 37.222 -11.666 1.00 38.16 266 SER A O 1
ATOM 2076 N N . SER A 1 267 ? 47.183 38.365 -11.094 1.00 34.09 267 SER A N 1
ATOM 2077 C CA . SER A 1 267 ? 47.567 38.727 -12.458 1.00 34.09 267 SER A CA 1
ATOM 2078 C C . SER A 1 267 ? 49.002 38.269 -12.740 1.00 34.09 267 SER A C 1
ATOM 2080 O O . SER A 1 267 ? 49.947 38.848 -12.208 1.00 34.09 267 SER A O 1
ATOM 2082 N N . ALA A 1 268 ? 49.082 37.283 -13.644 1.00 36.31 268 ALA A N 1
ATOM 2083 C CA . ALA A 1 268 ? 50.189 36.829 -14.501 1.00 36.31 268 ALA A CA 1
ATOM 2084 C C . ALA A 1 268 ? 51.340 35.990 -13.897 1.00 36.31 268 ALA A C 1
ATOM 2086 O O . ALA A 1 268 ? 51.978 36.373 -12.920 1.00 36.31 268 ALA A O 1
ATOM 2087 N N . PRO A 1 269 ? 51.720 34.915 -14.620 1.00 35.22 269 PRO A N 1
ATOM 2088 C CA . PRO A 1 269 ? 53.034 34.963 -15.256 1.00 35.22 269 PRO A CA 1
ATOM 2089 C C . PRO A 1 269 ? 52.990 34.722 -16.778 1.00 35.22 269 PRO A C 1
ATOM 2091 O O . PRO A 1 269 ? 52.428 33.755 -17.277 1.00 35.22 269 PRO A O 1
ATOM 2094 N N . GLN A 1 270 ? 53.614 35.663 -17.489 1.00 32.97 270 GLN A N 1
ATOM 2095 C CA . GLN A 1 270 ? 54.728 35.448 -18.420 1.00 32.97 270 GLN A CA 1
ATOM 2096 C C . GLN A 1 270 ? 54.600 34.322 -19.467 1.00 32.97 270 GLN A C 1
ATOM 2098 O O . GLN A 1 270 ? 54.972 33.174 -19.246 1.00 32.97 270 GLN A O 1
ATOM 2103 N N . SER A 1 271 ? 54.182 34.708 -20.672 1.00 37.16 271 SER A N 1
ATOM 2104 C CA . SER A 1 271 ? 54.368 33.952 -21.911 1.00 37.16 271 SER A CA 1
ATOM 2105 C C . SER A 1 271 ? 55.804 34.099 -22.436 1.00 37.16 271 SER A C 1
ATOM 2107 O O . SER A 1 271 ? 56.242 35.214 -22.725 1.00 37.16 271 SER A O 1
ATOM 2109 N N . ALA A 1 272 ? 56.503 32.976 -22.606 1.00 39.34 272 ALA A N 1
ATOM 2110 C CA . ALA A 1 272 ? 57.696 32.833 -23.440 1.00 39.34 272 ALA A CA 1
ATOM 2111 C C . ALA A 1 272 ? 57.402 31.769 -24.518 1.00 39.34 272 ALA A C 1
ATOM 2113 O O . ALA A 1 272 ? 56.859 30.722 -24.162 1.00 39.34 272 ALA A O 1
ATOM 2114 N N . PRO A 1 273 ? 57.700 32.006 -25.809 1.00 43.84 273 PRO A N 1
ATOM 2115 C CA . PRO A 1 273 ? 57.571 30.984 -26.841 1.00 43.84 273 PRO A CA 1
ATOM 2116 C C . PRO A 1 273 ? 58.880 30.197 -27.017 1.00 43.84 273 PRO A C 1
ATOM 2118 O O . PRO A 1 273 ? 59.969 30.771 -26.975 1.00 43.84 273 PRO A O 1
ATOM 2121 N N . GLU A 1 274 ? 58.745 28.884 -27.213 1.00 38.91 274 GLU A N 1
ATOM 2122 C CA . GLU A 1 274 ? 59.817 27.977 -27.631 1.00 38.91 274 GLU A CA 1
ATOM 2123 C C . GLU A 1 274 ? 60.220 28.174 -29.104 1.00 38.91 274 GLU A C 1
ATOM 2125 O O . GLU A 1 274 ? 59.493 28.720 -29.933 1.00 38.91 274 GLU A O 1
ATOM 2130 N N . GLU A 1 275 ? 61.437 27.713 -29.351 1.00 40.75 275 GLU A N 1
ATOM 2131 C CA . GLU A 1 275 ? 62.367 27.860 -30.464 1.00 40.75 275 GLU A CA 1
ATOM 2132 C C . GLU A 1 275 ? 61.954 27.125 -31.759 1.00 40.75 275 GLU A C 1
ATOM 2134 O O . GLU A 1 275 ? 61.347 26.055 -31.714 1.00 40.75 275 GLU A O 1
ATOM 2139 N N . GLY A 1 276 ? 62.363 27.649 -32.926 1.00 34.22 276 GLY A N 1
ATOM 2140 C CA . GLY A 1 276 ? 62.335 26.903 -34.189 1.00 34.22 276 GLY A CA 1
ATOM 2141 C C . GLY A 1 276 ? 62.678 27.715 -35.448 1.00 34.22 276 GLY A C 1
ATOM 2142 O O . GLY A 1 276 ? 61.837 28.470 -35.923 1.00 34.22 276 GLY A O 1
ATOM 2143 N N . THR A 1 277 ? 63.863 27.438 -36.022 1.00 37.59 277 THR A N 1
ATOM 2144 C CA . THR A 1 277 ? 64.374 27.761 -37.389 1.00 37.59 277 THR A CA 1
ATOM 2145 C C . THR A 1 277 ? 64.632 29.251 -37.690 1.00 37.59 277 THR A C 1
ATOM 2147 O O . THR A 1 277 ? 63.755 30.075 -37.480 1.00 37.59 277 THR A O 1
ATOM 2150 N N . GLU A 1 278 ? 65.794 29.715 -38.158 1.00 35.16 278 GLU A N 1
ATOM 2151 C CA . GLU A 1 278 ? 66.887 29.149 -38.971 1.00 35.16 278 GLU A CA 1
ATOM 2152 C C . GLU A 1 278 ? 68.207 29.879 -38.642 1.00 35.16 278 GLU A C 1
ATOM 2154 O O . GLU A 1 278 ? 68.137 31.080 -38.282 1.00 35.16 278 GLU A O 1
#

Sequence (278 aa):
MAYKRQTKEEKERMRRRRRRQLLGGALCVLIVLGAVSLISAGVRVTAKLFDDTKEKEQYERLLAPIVMLDPVPFDSLETADQNMLLQTAIWEAIYNEDISKYERDDVGALILPAVDIDKNGALLFGRDYVLEHHTFDANGMQFVYDEEKSGYIIPITGTTSAYTPKVVKIKNSVQQKRITVGYVAPPTGFSLDGTLSTEQGEPAFYYDYIFTRQGDGYYLAAMTTSDMKPETTAGAAASQAPPVIPQDEQLASEIQQQADSLAGGSSAPQSAPEEGTE